Protein AF-A0ABC8RER1-F1 (afdb_monomer)

Foldseek 3Di:
DPDDDDDDDDDDDDDDPDPPPPPPPVVLVDPLVVLLVVLLVDALVVLCVVLVVDVSSVLSSLARQHHHLDPVVVVVCVVVVVDDQVVVQVVSLVVVVVSLVSRDHQAHQEDEDAGQDAPVCLVSVVVVLVSCLVRLHQEYYYHNDDPPPDDDRHHHDDDPVSVVSCVVRYPYPDPPPPPDDD

Organism: NCBI:txid185542

Secondary structure (DSSP, 8-state):
-------------------------SSTTS-HHHHHHHHTTS-HHHHHHHTTT-HHHHHHGGG-SEEEEE-HHHHHHHHTT-S-HHHHHHHHHHHHHHHHHH---S--SEEEEES---GGGHHHHHHHHHHHHHTT-SEEEEE------SS--PPP---HHHHHHHHHHSEE----------

pLDDT: mean 75.58, std 21.14, range [30.08, 97.56]

Radius of gyration: 20.78 Å; Cα contacts (8 Å, |Δi|>4): 201; chains: 1; bounding box: 32×55×67 Å

Nearest PDB structures (foldseek):
  3f7j-assembly2_B  TM=4.652E-01  e=5.006E+00  Bacillus subtilis
  2w58-assembly1_A  TM=3.064E-01  e=1.435E+00  Geobacillus kaustophilus HTA426
  1vbj-assembly2_B  TM=4.155E-01  e=5.006E+00  Trypanosoma brucei

InterPro domains:
  IPR001810 F-box domain [PF00646] (27-63)
  IPR001810 F-box domain [PS50181] (24-60)
  IPR001810 F-box domain [SM00256] (30-70)
  IPR036047 F-box-like domain superfamily [SSF81383] (25-78)
  IPR055294 F-box/LRR-repeat protein At3g58940-like [PTHR31293] (19-168)

Structure (mmCIF, N/CA/C/O backbone):
data_AF-A0ABC8RER1-F1
#
_entry.id   AF-A0ABC8RER1-F1
#
loop_
_atom_site.group_PDB
_atom_site.id
_atom_site.type_symbol
_atom_site.label_atom_id
_atom_site.label_alt_id
_atom_site.label_comp_id
_atom_site.label_asym_id
_atom_site.label_entity_id
_atom_site.label_seq_id
_atom_site.pdbx_PDB_ins_code
_atom_site.Cartn_x
_atom_site.Cartn_y
_atom_site.Cartn_z
_atom_site.occupancy
_atom_site.B_iso_or_equiv
_atom_site.auth_seq_id
_atom_site.auth_comp_id
_atom_site.auth_asym_id
_atom_site.auth_atom_id
_atom_site.pdbx_PDB_model_num
ATOM 1 N N . MET A 1 1 ? 13.691 7.943 11.266 1.00 38.03 1 MET A N 1
ATOM 2 C CA . MET A 1 1 ? 13.370 9.275 11.821 1.00 38.03 1 MET A CA 1
ATOM 3 C C . MET A 1 1 ? 11.865 9.482 11.747 1.00 38.03 1 MET A C 1
ATOM 5 O O . MET A 1 1 ? 11.371 9.994 10.755 1.00 38.03 1 MET A O 1
ATOM 9 N N . ILE A 1 2 ? 11.141 9.031 12.768 1.00 38.41 2 ILE A N 1
ATOM 10 C CA . ILE A 1 2 ? 9.797 9.528 13.076 1.00 38.41 2 ILE A CA 1
ATOM 11 C C . ILE A 1 2 ? 10.015 10.308 14.367 1.00 38.41 2 ILE A C 1
ATOM 13 O O . ILE A 1 2 ? 10.581 9.770 15.317 1.00 38.41 2 ILE A O 1
ATOM 17 N N . CYS A 1 3 ? 9.766 11.613 14.312 1.00 34.09 3 CYS A N 1
ATOM 18 C CA . CYS A 1 3 ? 10.220 12.552 15.325 1.00 34.09 3 CYS A CA 1
ATOM 19 C C . CYS A 1 3 ? 9.488 12.289 16.645 1.00 34.09 3 CYS A C 1
ATOM 21 O O . CYS A 1 3 ? 8.293 12.546 16.766 1.00 34.09 3 CYS A O 1
ATOM 23 N N . ALA A 1 4 ? 10.228 11.771 17.621 1.00 44.03 4 ALA A N 1
ATOM 24 C CA . ALA A 1 4 ? 9.894 11.889 19.022 1.00 44.03 4 ALA A CA 1
ATOM 25 C C . ALA A 1 4 ? 10.291 13.296 19.475 1.00 44.03 4 ALA A C 1
ATOM 27 O O . ALA A 1 4 ? 11.479 13.582 19.577 1.00 44.03 4 ALA A O 1
ATOM 28 N N . THR A 1 5 ? 9.319 14.144 19.789 1.00 43.03 5 THR A N 1
ATOM 29 C CA . THR A 1 5 ? 9.511 15.227 20.757 1.00 43.03 5 THR A CA 1
ATOM 30 C C . THR A 1 5 ? 8.218 15.453 21.525 1.00 43.03 5 THR A C 1
ATOM 32 O O . THR A 1 5 ? 7.250 16.046 21.055 1.00 43.03 5 THR A O 1
ATOM 35 N N . MET A 1 6 ? 8.233 14.944 22.754 1.00 39.19 6 MET A N 1
ATOM 36 C CA . MET A 1 6 ? 7.448 15.467 23.860 1.00 39.19 6 MET A CA 1
ATOM 37 C C . MET A 1 6 ? 7.793 16.948 24.057 1.00 39.19 6 MET A C 1
ATOM 39 O O . MET A 1 6 ? 8.971 17.295 24.122 1.00 39.19 6 MET A O 1
ATOM 43 N N . PHE A 1 7 ? 6.785 17.797 24.234 1.00 38.78 7 PHE A N 1
ATOM 44 C CA . PHE A 1 7 ? 6.944 19.030 24.998 1.00 38.78 7 PHE A CA 1
ATOM 45 C C . PHE A 1 7 ? 6.214 18.850 26.324 1.00 38.78 7 PHE A C 1
ATOM 47 O O . PHE A 1 7 ? 4.985 18.819 26.381 1.00 38.78 7 PHE A O 1
ATOM 54 N N . ALA A 1 8 ? 7.002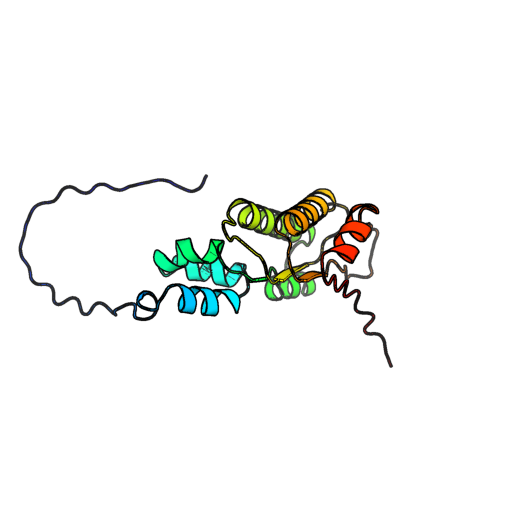 18.696 27.386 1.00 40.53 8 ALA A N 1
ATOM 55 C CA . ALA A 1 8 ? 6.564 18.988 28.736 1.00 40.53 8 ALA A CA 1
ATOM 56 C C . ALA A 1 8 ? 6.327 20.502 28.837 1.00 40.53 8 ALA A C 1
ATOM 58 O O . ALA A 1 8 ? 7.177 21.292 28.426 1.00 40.53 8 ALA A O 1
ATOM 59 N N . SER A 1 9 ? 5.184 20.909 29.381 1.00 33.56 9 SER A N 1
ATOM 60 C CA . SER A 1 9 ? 4.933 22.292 29.778 1.00 33.56 9 SER A CA 1
ATOM 61 C C . SER A 1 9 ? 4.470 22.295 31.228 1.00 33.56 9 SER A C 1
ATOM 63 O O . SER A 1 9 ? 3.484 21.649 31.583 1.00 33.56 9 SER A O 1
ATOM 65 N N . SER A 1 10 ? 5.247 22.971 32.071 1.00 36.94 10 SER A N 1
ATOM 66 C CA . SER A 1 10 ? 4.932 23.282 33.457 1.00 36.94 10 SER A CA 1
ATOM 67 C C . SER A 1 10 ? 3.862 24.377 33.522 1.00 36.94 10 SER A C 1
ATOM 69 O O . SER A 1 10 ? 3.939 25.393 32.833 1.00 36.94 10 SER A O 1
ATOM 71 N N . HIS A 1 11 ? 2.854 24.170 34.369 1.00 34.91 11 HIS A N 1
ATOM 72 C CA . HIS A 1 11 ? 1.792 25.143 34.634 1.00 34.91 11 HIS A CA 1
ATOM 73 C C . HIS A 1 11 ? 2.302 26.392 35.372 1.00 34.91 11 HIS A C 1
ATOM 75 O O . HIS A 1 11 ? 3.166 26.289 36.245 1.00 34.91 11 HIS A O 1
ATOM 81 N N . PRO A 1 12 ? 1.605 27.525 35.188 1.00 36.16 12 PRO A N 1
ATOM 82 C CA . PRO A 1 12 ? 0.987 28.175 36.338 1.00 36.16 12 PRO A CA 1
ATOM 83 C C . PRO A 1 12 ? -0.538 28.281 36.175 1.00 36.16 12 PRO A C 1
ATOM 85 O O . PRO A 1 12 ? -1.069 28.433 35.077 1.00 36.16 12 PRO A O 1
ATOM 88 N N . LYS A 1 13 ? -1.246 28.152 37.303 1.00 47.69 13 LYS A N 1
ATOM 89 C CA . LYS A 1 13 ? -2.707 28.237 37.416 1.00 47.69 13 LYS A CA 1
ATOM 90 C C . LYS A 1 13 ? -3.173 29.683 37.231 1.00 47.69 13 LYS A C 1
ATOM 92 O O . LYS A 1 13 ? -2.844 30.526 38.059 1.00 47.69 13 LYS A O 1
ATOM 97 N N . THR A 1 14 ? -4.042 29.928 36.258 1.00 35.97 14 THR A N 1
ATOM 98 C CA . THR A 1 14 ? -4.966 31.071 36.269 1.00 35.97 14 THR A CA 1
ATOM 99 C C . THR A 1 14 ? -6.300 30.647 35.664 1.00 35.97 14 THR A C 1
ATOM 101 O O . THR A 1 14 ? -6.384 30.195 34.525 1.00 35.97 14 THR A O 1
ATOM 104 N N . SER A 1 15 ? -7.345 30.745 36.487 1.00 51.66 15 SER A N 1
ATOM 105 C CA . SER A 1 15 ? -8.731 30.443 36.145 1.00 51.66 15 SER A CA 1
ATOM 106 C C . SER A 1 15 ? -9.260 31.539 35.222 1.00 51.66 15 SER A C 1
ATOM 108 O O . SER A 1 15 ? -9.481 32.667 35.660 1.00 51.66 15 SER A O 1
ATOM 110 N N . VAL A 1 16 ? -9.477 31.199 33.956 1.00 44.34 16 VAL A N 1
ATOM 111 C CA . VAL A 1 16 ? -10.379 31.934 33.072 1.00 44.34 16 VAL A CA 1
ATOM 112 C C . VAL A 1 16 ? -11.199 30.877 32.353 1.00 44.34 16 VAL A C 1
ATOM 114 O O . VAL A 1 16 ? -10.656 30.109 31.557 1.00 44.34 16 VAL A O 1
ATOM 117 N N . ALA A 1 17 ? -12.489 30.805 32.680 1.00 50.78 17 ALA A N 1
ATOM 118 C CA . ALA A 1 17 ? -13.462 30.009 31.950 1.00 50.78 17 ALA A CA 1
ATOM 119 C C . ALA A 1 17 ? -13.545 30.565 30.525 1.00 50.78 17 ALA A C 1
ATOM 121 O O . ALA A 1 17 ? -14.246 31.532 30.244 1.00 50.78 17 ALA A O 1
ATOM 122 N N . ARG A 1 18 ? -12.735 29.996 29.636 1.00 45.22 18 ARG A N 1
ATOM 123 C CA . ARG A 1 18 ? -12.900 30.158 28.202 1.00 45.22 18 ARG A CA 1
ATOM 124 C C . ARG A 1 18 ? -14.018 29.208 27.818 1.00 45.22 18 ARG A C 1
ATOM 126 O O . ARG A 1 18 ? -13.812 27.998 27.845 1.00 45.22 18 ARG A O 1
ATOM 133 N N . GLU A 1 19 ? -15.182 29.751 27.481 1.00 51.16 19 GLU A N 1
ATOM 134 C CA . GLU A 1 19 ? -16.151 29.056 26.636 1.00 51.16 19 GLU A CA 1
ATOM 135 C C . GLU A 1 19 ? -15.452 28.754 25.309 1.00 51.16 19 GLU A C 1
ATOM 137 O O . GLU A 1 19 ? -15.444 29.537 24.361 1.00 51.16 19 GLU A O 1
ATOM 142 N N . ALA A 1 20 ? -14.752 27.627 25.283 1.00 52.25 20 ALA A N 1
ATOM 143 C CA . ALA A 1 20 ? -14.254 27.055 24.064 1.00 52.25 20 ALA A CA 1
ATOM 144 C C . ALA A 1 20 ? -15.470 26.409 23.413 1.00 52.25 20 ALA A C 1
ATOM 146 O O . ALA A 1 20 ? -15.908 25.335 23.815 1.00 52.25 20 ALA A O 1
ATOM 147 N N . ASN A 1 21 ? -16.016 27.074 22.399 1.00 51.56 21 ASN A N 1
ATOM 148 C CA . ASN A 1 21 ? -16.803 26.400 21.381 1.00 51.56 21 ASN A CA 1
ATOM 149 C C . ASN A 1 21 ? -15.829 25.498 20.603 1.00 51.56 21 ASN A C 1
ATOM 151 O O . ASN A 1 21 ? -15.394 25.810 19.495 1.00 51.56 21 ASN A O 1
ATOM 155 N N . THR A 1 22 ? -15.342 24.447 21.269 1.00 60.06 22 THR A N 1
ATOM 156 C CA . THR A 1 22 ? -14.575 23.385 20.644 1.00 60.06 22 THR A CA 1
ATOM 157 C C . THR A 1 22 ? -15.533 22.756 19.663 1.00 60.06 22 THR A C 1
ATOM 159 O O . THR A 1 22 ? -16.519 22.155 20.084 1.00 60.06 22 THR A O 1
ATOM 162 N N . LEU A 1 23 ? -15.265 22.928 18.370 1.00 65.06 23 LEU A N 1
ATOM 163 C CA . LEU A 1 23 ? -15.829 22.069 17.342 1.00 65.06 23 LEU A CA 1
ATOM 164 C C . LEU A 1 23 ? -15.461 20.647 17.749 1.00 65.06 23 LEU A C 1
ATOM 166 O O . LEU A 1 23 ? -14.324 20.212 17.578 1.00 65.06 23 LEU A O 1
ATOM 170 N N . GLU A 1 24 ? -16.389 19.999 18.439 1.00 70.12 24 GLU A N 1
ATOM 171 C CA . GLU A 1 24 ? -16.192 18.682 18.996 1.00 70.12 24 GLU A CA 1
ATOM 172 C C . GLU A 1 24 ? -15.918 17.753 17.817 1.00 70.12 24 GLU A C 1
ATOM 174 O O . GLU A 1 24 ? -16.689 17.717 16.853 1.00 70.12 24 GLU A O 1
ATOM 179 N N . ASP A 1 25 ? -14.779 17.062 17.836 1.00 75.81 25 ASP A N 1
ATOM 180 C CA . ASP A 1 25 ? -14.430 16.116 16.782 1.00 75.81 25 ASP A CA 1
ATOM 181 C C . ASP A 1 25 ? -15.293 14.861 16.945 1.00 75.81 25 ASP A C 1
ATOM 183 O O . ASP A 1 25 ? -14.884 13.843 17.504 1.00 75.81 25 ASP A O 1
ATOM 187 N N . ARG A 1 26 ? -16.538 14.971 16.474 1.00 83.62 26 ARG A N 1
ATOM 188 C CA . ARG A 1 26 ? -17.565 13.926 16.549 1.00 83.62 26 ARG A CA 1
ATOM 189 C C . ARG A 1 26 ? -17.169 12.670 15.784 1.00 83.62 26 ARG A C 1
ATOM 191 O O . ARG A 1 26 ? -17.688 11.599 16.073 1.00 83.62 26 ARG A O 1
ATOM 198 N N . ILE A 1 27 ? -16.272 12.799 14.806 1.00 83.69 27 ILE A N 1
ATOM 199 C CA . ILE A 1 27 ? -15.757 11.664 14.051 1.00 83.69 27 ILE A CA 1
ATOM 200 C C . ILE A 1 27 ? -14.838 10.846 14.959 1.00 83.69 27 ILE A C 1
ATOM 202 O O . ILE A 1 27 ? -15.021 9.640 15.068 1.00 83.69 27 ILE A O 1
ATOM 206 N N . SER A 1 28 ? -13.923 11.491 15.683 1.00 81.62 28 SER A N 1
ATOM 207 C CA . SER A 1 28 ? -13.056 10.823 16.665 1.00 81.62 28 SER A CA 1
ATOM 208 C C . SER A 1 28 ? -13.794 10.202 17.860 1.00 81.62 28 SER A C 1
ATOM 210 O O . SER A 1 28 ? -13.183 9.454 18.611 1.00 81.62 28 SER A O 1
ATOM 212 N N . GLN A 1 29 ? -15.086 10.482 18.052 1.00 86.69 29 GLN A N 1
ATOM 213 C CA . GLN A 1 29 ? -15.908 9.860 19.101 1.00 86.69 29 GLN A CA 1
ATOM 214 C C . GLN A 1 29 ? -16.588 8.555 18.667 1.00 86.69 29 GLN A C 1
ATOM 216 O O . GLN A 1 29 ? -17.225 7.893 19.487 1.00 86.69 29 GLN A O 1
ATOM 221 N N . LEU A 1 30 ? -16.504 8.193 17.385 1.00 90.12 30 LEU A N 1
ATOM 222 C CA . LEU A 1 30 ? -17.046 6.928 16.901 1.00 90.12 30 LEU A CA 1
ATOM 223 C C . LEU A 1 30 ? -16.230 5.746 17.454 1.00 90.12 30 LEU A C 1
ATOM 225 O O . LEU A 1 30 ? -15.024 5.890 17.647 1.00 90.12 30 LEU A O 1
ATOM 229 N N . PRO A 1 31 ? -16.855 4.571 17.657 1.00 91.00 31 PRO A N 1
ATOM 230 C CA . PRO A 1 31 ? -16.127 3.356 18.009 1.00 91.00 31 PRO A CA 1
ATOM 231 C C . PRO A 1 31 ? -15.039 3.023 16.984 1.00 91.00 31 PRO A C 1
ATOM 233 O O . PRO A 1 31 ? -15.223 3.236 15.778 1.00 91.00 31 PRO A O 1
ATOM 236 N N . ASP A 1 32 ? -13.937 2.449 17.460 1.00 90.50 32 ASP A N 1
ATOM 237 C CA . ASP A 1 32 ? -12.769 2.097 16.650 1.00 90.50 32 ASP A CA 1
ATOM 238 C C . ASP A 1 32 ? -13.142 1.243 15.432 1.00 90.50 32 ASP A C 1
ATOM 240 O O . ASP A 1 32 ? -12.606 1.450 14.344 1.00 90.50 32 ASP A O 1
ATOM 244 N N . GLU A 1 33 ? -14.114 0.337 15.557 1.00 90.25 33 GLU A N 1
ATOM 245 C CA . GLU A 1 33 ? -14.570 -0.515 14.457 1.00 90.25 33 GLU A CA 1
ATOM 246 C C . GLU A 1 33 ? -15.181 0.298 13.309 1.00 90.25 33 GLU A C 1
ATOM 248 O O . GLU A 1 33 ? -14.956 0.002 12.131 1.00 90.25 33 GLU A O 1
ATOM 253 N N . ILE A 1 34 ? -15.930 1.354 13.636 1.00 92.38 34 ILE A N 1
ATOM 254 C CA . ILE A 1 34 ? -16.531 2.249 12.644 1.00 92.38 34 ILE A CA 1
ATOM 255 C C . ILE A 1 34 ? -15.442 3.078 11.969 1.00 92.38 34 ILE A C 1
ATOM 257 O O . ILE A 1 34 ? -15.449 3.227 10.747 1.00 92.38 34 ILE A O 1
ATOM 261 N N . LEU A 1 35 ? -14.475 3.570 12.742 1.00 91.56 35 LEU A N 1
ATOM 262 C CA . LEU A 1 35 ? -13.336 4.319 12.220 1.00 91.56 35 LEU A CA 1
ATOM 263 C C . LEU A 1 35 ? -12.476 3.471 11.278 1.00 91.56 35 LEU A C 1
ATOM 265 O O . LEU A 1 35 ? -12.159 3.912 10.173 1.00 91.56 35 LEU A O 1
ATOM 269 N N . VAL A 1 36 ? -12.174 2.227 11.656 1.00 91.38 36 VAL A N 1
ATOM 270 C CA . VAL A 1 36 ? -11.482 1.257 10.795 1.00 91.38 36 VAL A CA 1
ATOM 271 C C . VAL A 1 36 ? -12.289 0.981 9.528 1.00 91.38 36 VAL A C 1
ATOM 273 O O . VAL A 1 36 ? -11.711 0.947 8.444 1.00 91.38 36 VAL A O 1
ATOM 276 N N . SER A 1 37 ? -13.614 0.844 9.632 1.00 91.25 37 SER A N 1
ATOM 277 C CA . SER A 1 37 ? -14.504 0.661 8.477 1.00 91.25 37 SER A CA 1
ATOM 278 C C . SER A 1 37 ? -14.556 1.882 7.546 1.00 91.25 37 SER A C 1
ATOM 280 O O . SER A 1 37 ? -14.826 1.737 6.354 1.00 91.25 37 SER A O 1
ATOM 282 N N . ILE A 1 38 ? -14.353 3.097 8.056 1.00 92.94 38 ILE A N 1
ATOM 283 C CA . ILE A 1 38 ? -14.238 4.297 7.217 1.00 92.94 38 ILE A CA 1
ATOM 284 C C . ILE A 1 38 ? -12.875 4.300 6.524 1.00 92.94 38 ILE A C 1
ATOM 286 O O . ILE A 1 38 ? -12.810 4.434 5.303 1.00 92.94 38 ILE A O 1
ATOM 290 N N . LEU A 1 39 ? -11.796 4.099 7.285 1.00 92.62 39 LEU A N 1
ATOM 291 C CA . LEU A 1 39 ? -10.428 4.085 6.765 1.00 92.62 39 LEU A CA 1
ATOM 292 C C . LEU A 1 39 ? -10.197 2.967 5.737 1.00 92.62 39 LEU A C 1
ATOM 294 O O . LEU A 1 39 ? -9.466 3.179 4.776 1.00 92.62 39 LEU A O 1
ATOM 298 N N . SER A 1 40 ? -10.840 1.805 5.883 1.00 92.69 40 SER A N 1
ATOM 299 C CA . SER A 1 40 ? -10.718 0.681 4.941 1.00 92.69 40 SER A CA 1
ATOM 300 C C . SER A 1 40 ? -11.334 0.950 3.564 1.00 92.69 40 SER A C 1
ATOM 302 O O . SER A 1 40 ? -11.051 0.223 2.613 1.00 92.69 40 SER A O 1
ATOM 304 N N . ARG A 1 41 ? -12.164 1.993 3.438 1.00 93.06 41 ARG A N 1
ATOM 305 C CA . ARG A 1 41 ? -12.733 2.450 2.159 1.00 93.06 41 ARG A CA 1
ATOM 306 C C . ARG A 1 41 ? -11.814 3.417 1.418 1.00 93.06 41 ARG A C 1
ATOM 308 O O . ARG A 1 41 ? -12.089 3.739 0.265 1.00 93.06 41 ARG A O 1
ATOM 315 N N . LEU A 1 42 ? -10.765 3.893 2.081 1.00 93.31 42 LEU A N 1
ATOM 316 C CA . LEU A 1 42 ? -9.797 4.829 1.532 1.00 93.31 42 LEU A CA 1
ATOM 317 C C . LEU A 1 42 ? -8.615 4.084 0.906 1.00 93.31 42 LEU A C 1
ATOM 319 O O . LEU A 1 42 ? -8.308 2.938 1.243 1.00 93.31 42 LEU A O 1
ATOM 323 N N . THR A 1 43 ? -7.898 4.762 0.016 1.00 94.06 43 THR A N 1
ATOM 324 C CA . THR A 1 43 ? -6.524 4.365 -0.303 1.00 94.06 43 THR A CA 1
ATOM 325 C C . THR A 1 43 ? -5.642 4.530 0.934 1.00 94.06 43 THR A C 1
ATOM 327 O O . THR A 1 43 ? -5.921 5.337 1.822 1.00 94.06 43 THR A O 1
ATOM 330 N N . VAL A 1 44 ? -4.518 3.818 0.994 1.00 94.25 44 VAL A N 1
ATOM 331 C CA . VAL A 1 44 ? -3.559 3.977 2.099 1.00 94.25 44 VAL A CA 1
ATOM 332 C C . VAL A 1 44 ? -3.033 5.415 2.166 1.00 94.25 44 VAL A C 1
ATOM 334 O O . VAL A 1 44 ? -2.798 5.935 3.251 1.00 94.25 44 VAL A O 1
ATOM 337 N N . ILE A 1 45 ? -2.880 6.086 1.022 1.00 91.38 45 ILE A N 1
ATOM 338 C CA . ILE A 1 45 ? -2.435 7.486 0.959 1.00 91.38 45 ILE A CA 1
ATOM 339 C C . ILE A 1 45 ? -3.441 8.397 1.666 1.00 91.38 45 ILE A C 1
ATOM 341 O O . ILE A 1 45 ? -3.056 9.250 2.468 1.00 91.38 45 ILE A O 1
ATOM 345 N N . GLU A 1 46 ? -4.728 8.204 1.395 1.00 92.75 46 GLU A N 1
ATOM 346 C CA . GLU A 1 46 ? -5.812 8.947 2.034 1.00 92.75 46 GLU A CA 1
ATOM 347 C C . GLU A 1 46 ? -5.946 8.584 3.514 1.00 92.75 46 GLU A C 1
ATOM 349 O O . GLU A 1 46 ? -6.065 9.486 4.335 1.00 92.75 46 GLU A O 1
ATOM 354 N N . ALA A 1 47 ? -5.848 7.302 3.875 1.00 92.56 47 ALA A N 1
ATOM 355 C CA . ALA A 1 47 ? -5.910 6.848 5.262 1.00 92.56 47 ALA A CA 1
ATOM 356 C C . ALA A 1 47 ? -4.772 7.436 6.114 1.00 92.56 47 ALA A C 1
ATOM 358 O O . ALA A 1 47 ? -5.024 7.965 7.195 1.00 92.56 47 ALA A O 1
ATOM 359 N N . VAL A 1 48 ? -3.534 7.421 5.605 1.00 91.12 48 VAL A N 1
ATOM 360 C CA . VAL A 1 48 ? -2.372 8.054 6.255 1.00 91.12 48 VAL A CA 1
ATOM 361 C C . VAL A 1 48 ? -2.551 9.571 6.333 1.00 91.12 48 VAL A C 1
ATOM 363 O O . VAL A 1 48 ? -2.212 10.183 7.340 1.00 91.12 48 VAL A O 1
ATOM 366 N N . SER A 1 49 ? -3.118 10.201 5.303 1.00 90.88 49 SER A N 1
ATOM 367 C CA . SER A 1 49 ? -3.395 11.644 5.332 1.00 90.88 49 SER A CA 1
ATOM 368 C C . SER A 1 49 ? -4.462 11.995 6.374 1.00 90.88 49 SER A C 1
ATOM 370 O O . SER A 1 49 ? -4.293 12.941 7.140 1.00 90.88 49 SER A O 1
ATOM 372 N N . ALA A 1 50 ? -5.535 11.207 6.453 1.00 88.38 50 ALA A N 1
ATOM 373 C CA . ALA A 1 50 ? -6.593 11.361 7.445 1.00 88.38 50 ALA A CA 1
ATOM 374 C C . ALA A 1 50 ? -6.088 11.075 8.869 1.00 88.38 50 ALA A C 1
ATOM 376 O O . ALA A 1 50 ? -6.559 11.677 9.831 1.00 88.38 50 ALA A O 1
ATOM 377 N N . SER A 1 51 ? -5.057 10.238 9.006 1.00 87.94 51 SER A N 1
ATOM 378 C CA . SER A 1 51 ? -4.357 9.978 10.266 1.00 87.94 51 SER A CA 1
ATOM 379 C C . SER A 1 51 ? -3.719 11.228 10.884 1.00 87.94 51 SER A C 1
ATOM 381 O O . SER A 1 51 ? -3.368 11.208 12.062 1.00 87.94 51 SER A O 1
ATOM 383 N N . LEU A 1 52 ? -3.545 12.307 10.115 1.00 87.12 52 LEU A N 1
ATOM 384 C CA . LEU A 1 52 ? -3.033 13.588 10.607 1.00 87.12 52 LEU A CA 1
ATOM 385 C C . LEU A 1 52 ? -4.118 14.445 11.273 1.00 87.12 52 LEU A C 1
ATOM 387 O O . LEU A 1 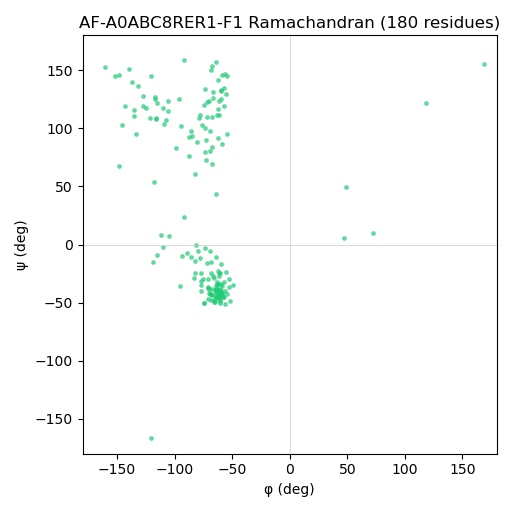52 ? -3.788 15.413 11.955 1.00 87.12 52 LEU A O 1
ATOM 391 N N . LEU A 1 53 ? -5.396 14.108 11.078 1.00 84.00 53 LEU A N 1
ATOM 392 C CA . LEU A 1 53 ? -6.530 14.887 11.582 1.00 84.00 53 LEU A CA 1
ATOM 393 C C . LEU A 1 53 ? -6.856 14.573 13.044 1.00 84.00 53 LEU A C 1
ATOM 395 O O . LEU A 1 53 ? -7.410 15.413 13.744 1.00 84.00 53 LEU A O 1
ATOM 399 N N . SER A 1 54 ? -6.490 13.382 13.520 1.00 83.75 54 SER A N 1
ATOM 400 C CA . SER A 1 54 ? -6.772 12.941 14.882 1.00 83.75 54 SER A CA 1
ATOM 401 C C . SER A 1 54 ? -5.735 11.940 15.369 1.00 83.75 54 SER A C 1
ATOM 403 O O . SER A 1 54 ? -5.270 11.075 14.624 1.00 83.75 54 SER A O 1
ATOM 405 N N . ARG A 1 55 ? -5.418 12.006 16.668 1.00 83.25 55 ARG A N 1
ATOM 406 C CA . ARG A 1 55 ? -4.584 10.996 17.335 1.00 83.25 55 ARG A CA 1
ATOM 407 C C . ARG A 1 55 ? -5.180 9.600 17.205 1.00 83.25 55 ARG A C 1
ATOM 409 O O . ARG A 1 55 ? -4.418 8.644 17.103 1.00 83.25 55 ARG A O 1
ATOM 416 N N . ILE A 1 56 ? -6.507 9.490 17.172 1.00 84.88 56 ILE A N 1
ATOM 417 C CA . ILE A 1 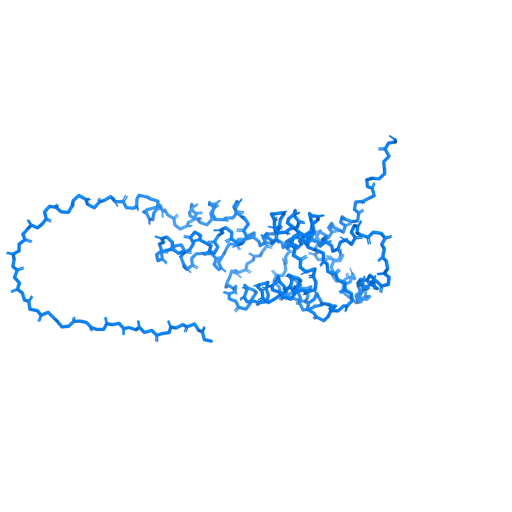56 ? -7.178 8.197 17.073 1.00 84.88 56 ILE A CA 1
ATOM 418 C C . ILE A 1 56 ? -6.928 7.567 15.702 1.00 84.88 56 ILE A C 1
ATOM 420 O O . ILE A 1 56 ? -6.444 6.446 15.561 1.00 84.88 56 ILE A O 1
ATOM 424 N N . TRP A 1 57 ? -7.119 8.370 14.665 1.00 88.75 57 TRP A N 1
ATOM 425 C CA . TRP A 1 57 ? -6.885 7.967 13.287 1.00 88.75 57 TRP A CA 1
ATOM 426 C C . TRP A 1 57 ? -5.409 7.630 13.044 1.00 88.75 57 TRP A C 1
ATOM 428 O O . TRP A 1 57 ? -5.104 6.702 12.296 1.00 88.75 57 TRP A O 1
ATOM 438 N N . SER A 1 58 ? -4.495 8.331 13.730 1.00 86.38 58 SER A N 1
ATOM 439 C CA . SER A 1 58 ? -3.048 8.089 13.676 1.00 86.38 58 SER A CA 1
ATOM 440 C C . SER A 1 58 ? -2.615 6.699 14.147 1.00 86.38 58 SER A C 1
ATOM 442 O O . SER A 1 58 ? -1.588 6.214 13.671 1.00 86.38 58 SER A O 1
ATOM 444 N N . TYR A 1 59 ? -3.379 6.045 15.031 1.00 88.25 59 TYR A N 1
ATOM 445 C CA . TYR A 1 59 ? -3.096 4.665 15.429 1.00 88.25 59 TYR A CA 1
ATOM 446 C C . TYR A 1 59 ? -3.897 3.649 14.613 1.00 88.25 59 TYR A C 1
ATOM 448 O O . TYR A 1 59 ? -3.357 2.601 14.280 1.00 88.25 59 TYR A O 1
ATOM 456 N N . LEU A 1 60 ? -5.146 3.948 14.242 1.00 91.56 60 LEU A N 1
ATOM 457 C CA . LEU A 1 60 ? -6.023 2.975 13.578 1.00 91.56 60 LEU A CA 1
ATOM 458 C C . LEU A 1 60 ? -5.622 2.644 12.140 1.00 91.56 60 LEU A C 1
ATOM 460 O O . LEU A 1 60 ? -5.857 1.523 11.687 1.00 91.56 60 LEU A O 1
ATOM 464 N N . TRP A 1 61 ? -4.998 3.575 11.412 1.00 93.25 61 TRP A N 1
ATOM 465 C CA . TRP A 1 61 ? -4.648 3.334 10.007 1.00 93.25 61 TRP A CA 1
ATOM 466 C C . TRP A 1 61 ? -3.683 2.147 9.821 1.00 93.25 61 TRP A C 1
ATOM 468 O O . TRP A 1 61 ? -3.692 1.524 8.762 1.00 93.25 61 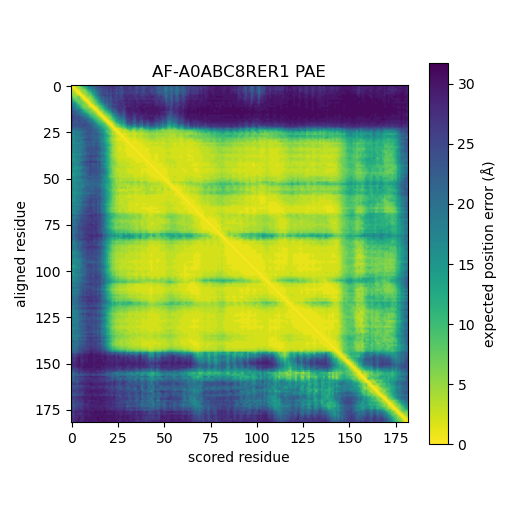TRP A O 1
ATOM 478 N N . THR A 1 62 ? -2.886 1.780 10.835 1.00 93.25 62 THR A N 1
ATOM 479 C CA . THR A 1 62 ? -1.967 0.625 10.771 1.00 93.25 62 THR A CA 1
ATOM 480 C C . THR A 1 62 ? -2.658 -0.726 10.987 1.00 93.25 62 THR A C 1
ATOM 482 O O . THR A 1 62 ? -2.012 -1.767 10.833 1.00 93.25 62 THR A O 1
ATOM 485 N N . TYR A 1 63 ? -3.953 -0.725 11.318 1.00 93.88 63 TYR A N 1
ATOM 486 C CA . TYR A 1 63 ? -4.767 -1.914 11.593 1.00 93.88 63 TYR A CA 1
ATOM 487 C C . TYR A 1 63 ? -5.821 -2.196 10.520 1.00 93.88 63 TYR A C 1
ATOM 489 O O . TYR A 1 63 ? -6.533 -3.195 10.615 1.00 93.88 63 TYR A O 1
ATOM 497 N N . ILE A 1 64 ? -5.934 -1.349 9.495 1.00 94.62 64 ILE A N 1
ATOM 498 C CA . ILE A 1 64 ? -6.971 -1.513 8.474 1.00 94.62 64 ILE A CA 1
ATOM 499 C C . ILE A 1 64 ? -6.806 -2.845 7.717 1.00 94.62 64 ILE A C 1
ATOM 501 O O . ILE A 1 64 ? -5.681 -3.251 7.406 1.00 94.62 64 ILE A O 1
ATOM 505 N N . PRO A 1 65 ? -7.906 -3.537 7.380 1.00 94.69 65 PRO A N 1
ATOM 506 C CA . PRO A 1 65 ? -7.841 -4.805 6.652 1.00 94.69 65 PRO A CA 1
ATOM 507 C C . PRO A 1 65 ? -7.574 -4.617 5.151 1.00 94.69 65 PRO A C 1
ATOM 509 O O . PRO A 1 65 ? -7.275 -5.582 4.453 1.00 94.69 65 PRO A O 1
ATOM 512 N N . VAL A 1 66 ? -7.676 -3.388 4.639 1.00 95.44 66 VAL A N 1
ATOM 513 C CA . VAL A 1 66 ? -7.538 -3.070 3.215 1.00 95.44 66 VAL A CA 1
ATOM 514 C C . VAL A 1 66 ? -6.316 -2.181 3.006 1.00 95.44 66 VAL A C 1
ATOM 516 O O . VAL A 1 66 ? -6.321 -1.003 3.348 1.00 95.44 66 VAL A O 1
ATOM 519 N N . LEU A 1 67 ? -5.268 -2.742 2.407 1.00 96.69 67 LEU A N 1
ATOM 520 C CA . LEU A 1 67 ? -4.088 -2.016 1.950 1.00 96.69 67 LEU A CA 1
ATOM 521 C C . LEU A 1 67 ? -4.211 -1.741 0.450 1.00 96.69 67 LEU A C 1
ATOM 523 O O . LEU A 1 67 ? -3.695 -2.483 -0.386 1.00 96.69 67 LEU A O 1
ATOM 527 N N . ASN A 1 68 ? -4.934 -0.674 0.113 1.00 95.62 68 ASN A N 1
ATOM 528 C CA . ASN A 1 68 ? -5.087 -0.203 -1.258 1.00 95.62 68 ASN A CA 1
ATOM 529 C C . ASN A 1 68 ? -4.059 0.893 -1.590 1.00 95.62 68 ASN A C 1
ATOM 531 O O . ASN A 1 68 ? -4.234 2.052 -1.210 1.00 95.62 68 ASN A O 1
ATOM 535 N N . PHE A 1 69 ? -2.997 0.534 -2.312 1.00 95.62 69 PHE A N 1
ATOM 536 C CA . PHE A 1 69 ? -1.947 1.454 -2.760 1.00 95.62 69 PHE A CA 1
ATOM 537 C C . PHE A 1 69 ? -2.209 2.054 -4.152 1.00 95.62 69 PHE A C 1
ATOM 539 O O . PHE A 1 69 ? -1.273 2.451 -4.838 1.00 95.62 69 PHE A O 1
ATOM 546 N N . ASP A 1 70 ? -3.462 2.121 -4.600 1.00 90.25 70 ASP A N 1
ATOM 547 C CA . ASP A 1 70 ? -3.808 2.826 -5.834 1.00 90.25 70 ASP A CA 1
ATOM 548 C C . ASP A 1 70 ? -3.470 4.325 -5.725 1.00 90.25 70 ASP A C 1
ATOM 550 O O . ASP A 1 70 ? -4.015 5.045 -4.888 1.00 90.25 70 ASP A O 1
ATOM 554 N N . ASP A 1 71 ? -2.547 4.789 -6.573 1.00 88.31 71 ASP A N 1
ATOM 555 C CA . ASP A 1 71 ? -2.184 6.203 -6.713 1.00 88.31 71 ASP A CA 1
ATOM 556 C C . ASP A 1 71 ? -2.486 6.697 -8.137 1.00 88.31 71 ASP A C 1
ATOM 558 O O . ASP A 1 71 ? -1.635 7.245 -8.850 1.00 88.31 71 ASP A O 1
ATOM 562 N N . SER A 1 72 ? -3.733 6.485 -8.567 1.00 87.12 72 SER A N 1
ATOM 563 C CA . SER A 1 72 ? -4.273 6.921 -9.860 1.00 87.12 72 SER A CA 1
ATOM 564 C C . SER A 1 72 ? -3.995 8.395 -10.169 1.00 87.12 72 SER A C 1
ATOM 566 O O . SER A 1 72 ? -3.720 8.745 -11.318 1.00 87.12 72 SER A O 1
ATOM 568 N N . LYS A 1 73 ? -3.992 9.273 -9.155 1.00 86.44 73 LYS A N 1
ATOM 569 C CA . LYS A 1 73 ? -3.653 10.693 -9.331 1.00 86.44 73 LYS A CA 1
ATOM 570 C C . LYS A 1 73 ? -2.194 10.876 -9.752 1.00 86.44 73 LYS A C 1
ATOM 572 O O . LYS A 1 73 ? -1.925 11.567 -10.734 1.00 86.44 73 LYS A O 1
ATOM 577 N N . ARG A 1 74 ? -1.238 10.247 -9.059 1.00 87.81 74 ARG A N 1
ATOM 578 C CA . ARG A 1 74 ? 0.179 10.315 -9.452 1.00 87.81 74 ARG A CA 1
ATOM 579 C C . ARG A 1 74 ? 0.424 9.661 -10.805 1.00 87.81 74 ARG A C 1
ATOM 581 O O . ARG A 1 74 ? 1.246 10.157 -11.572 1.00 87.81 74 ARG A O 1
ATOM 588 N N . LEU A 1 75 ? -0.284 8.578 -11.109 1.00 86.06 75 LEU A N 1
ATOM 589 C CA . LEU A 1 75 ? -0.229 7.929 -12.416 1.00 86.06 75 LEU A CA 1
ATOM 590 C C . LEU A 1 75 ? -0.726 8.839 -13.536 1.00 86.06 75 LEU A C 1
ATOM 592 O O . LEU A 1 75 ? -0.091 8.913 -14.586 1.00 86.06 75 LEU A O 1
ATOM 596 N N . HIS A 1 76 ? -1.816 9.564 -13.309 1.00 86.38 76 HIS A N 1
ATOM 597 C CA . HIS A 1 76 ? -2.315 10.562 -14.245 1.00 86.38 76 HIS A CA 1
ATOM 598 C C . HIS A 1 76 ? -1.277 11.670 -14.492 1.00 86.38 76 HIS A C 1
ATOM 600 O O . HIS A 1 76 ? -0.945 11.950 -15.643 1.00 86.38 76 HIS A O 1
ATOM 606 N N . ASP A 1 77 ? -0.669 12.223 -13.435 1.00 86.69 77 ASP A N 1
ATOM 607 C CA . ASP A 1 77 ? 0.401 13.228 -13.559 1.00 86.69 77 ASP A CA 1
ATOM 608 C C . ASP A 1 77 ? 1.617 12.713 -14.355 1.00 86.69 77 ASP A C 1
ATOM 610 O O . ASP A 1 77 ? 2.266 13.469 -15.081 1.00 86.69 77 ASP A O 1
ATOM 614 N N . LEU A 1 78 ? 1.953 11.426 -14.206 1.00 86.44 78 LEU A N 1
ATOM 615 C CA . LEU A 1 78 ? 3.027 10.774 -14.957 1.00 86.44 78 LEU A CA 1
ATOM 616 C C . LEU A 1 78 ? 2.681 10.617 -16.439 1.00 86.44 78 LEU A C 1
ATOM 618 O O . LEU A 1 78 ? 3.530 10.887 -17.287 1.00 86.44 78 LEU A O 1
ATOM 622 N N . LYS A 1 79 ? 1.442 10.222 -16.754 1.00 83.38 79 LYS A N 1
ATOM 623 C CA . LYS A 1 79 ? 0.951 10.087 -18.136 1.00 83.38 79 LYS A CA 1
ATOM 624 C C . LYS A 1 79 ? 0.943 11.423 -18.880 1.00 83.38 79 LYS A C 1
ATOM 626 O O . LYS A 1 79 ? 1.216 11.448 -20.074 1.00 83.38 79 LYS A O 1
ATOM 631 N N . LEU A 1 80 ? 0.713 12.529 -18.174 1.00 86.12 80 LEU A N 1
ATOM 632 C CA . LEU A 1 80 ? 0.825 13.884 -18.725 1.00 86.12 80 LEU A CA 1
ATOM 633 C C . LEU A 1 80 ? 2.278 14.348 -18.948 1.00 86.12 80 LEU A C 1
ATOM 635 O O . LEU A 1 80 ? 2.503 15.457 -19.424 1.00 86.12 80 LEU A O 1
ATOM 639 N N . GLY A 1 81 ? 3.279 13.537 -18.586 1.00 80.81 81 GLY A N 1
ATOM 640 C CA . GLY A 1 81 ? 4.694 13.891 -18.722 1.00 80.81 81 GLY A CA 1
ATOM 641 C C . GLY A 1 81 ? 5.169 14.954 -17.726 1.00 80.81 81 GLY A C 1
ATOM 642 O O . GLY A 1 81 ? 6.295 15.434 -17.828 1.00 80.81 81 GLY A O 1
ATOM 643 N N . CYS A 1 82 ? 4.353 15.313 -16.729 1.00 79.12 82 CYS A N 1
ATOM 644 C CA . CYS A 1 82 ? 4.678 16.359 -15.757 1.00 79.12 82 CYS A CA 1
ATOM 645 C C . CYS A 1 82 ? 5.766 15.939 -14.754 1.00 79.12 82 CYS A C 1
ATOM 647 O O . CYS A 1 82 ? 6.308 16.778 -14.032 1.00 79.12 82 CYS A O 1
ATOM 649 N N . LYS A 1 83 ? 6.061 14.637 -14.647 1.00 83.19 83 LYS A N 1
ATOM 650 C CA . LYS A 1 83 ? 6.982 14.069 -13.652 1.00 83.19 83 LYS A CA 1
ATOM 651 C C . LYS A 1 83 ? 7.851 12.967 -14.260 1.00 83.19 83 LYS A C 1
ATOM 653 O O . LYS A 1 83 ? 7.446 12.252 -15.168 1.00 83.19 83 LYS A O 1
ATOM 658 N N . SER A 1 84 ? 9.053 12.792 -13.709 1.00 88.38 84 SER A N 1
ATOM 659 C CA . SER A 1 84 ? 9.941 11.684 -14.080 1.00 88.38 84 SER A CA 1
ATOM 660 C C . SER A 1 84 ? 9.442 10.365 -13.486 1.00 88.38 84 SER A C 1
ATOM 662 O O . SER A 1 84 ? 9.412 10.216 -12.261 1.00 88.38 84 SER A O 1
ATOM 664 N N . LEU A 1 85 ? 9.146 9.387 -14.349 1.00 86.25 85 LEU A N 1
ATOM 665 C CA . LEU A 1 85 ? 8.699 8.046 -13.957 1.00 86.25 85 LEU A CA 1
A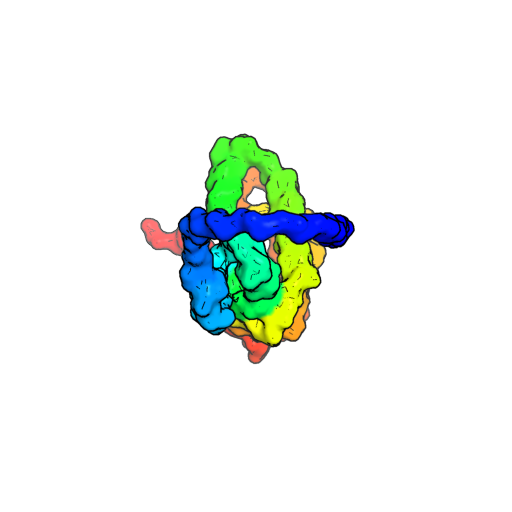TOM 666 C C . LEU A 1 85 ? 9.634 7.391 -12.939 1.00 86.25 85 LEU A C 1
ATOM 668 O O . LEU A 1 85 ? 9.188 6.936 -11.891 1.00 86.25 85 LEU A O 1
ATOM 672 N N . LYS A 1 86 ? 10.945 7.415 -13.194 1.00 87.50 86 LYS A N 1
ATOM 673 C CA . LYS A 1 86 ? 11.942 6.811 -12.298 1.00 87.50 86 LYS A CA 1
ATOM 674 C C . LYS A 1 86 ? 11.891 7.408 -10.887 1.00 87.50 86 LYS A C 1
ATOM 676 O O . LYS A 1 86 ? 11.964 6.678 -9.901 1.00 87.50 86 LYS A O 1
ATOM 681 N N . LYS A 1 87 ? 11.760 8.736 -10.782 1.00 91.00 87 LYS A N 1
ATOM 682 C CA . LYS A 1 87 ? 11.711 9.438 -9.491 1.00 91.00 87 LYS A CA 1
ATOM 683 C C . LYS A 1 87 ? 10.427 9.113 -8.733 1.00 91.00 87 LYS A C 1
ATOM 685 O O . LYS A 1 87 ? 10.477 8.879 -7.528 1.00 91.00 87 LYS A O 1
ATOM 690 N N . GLU A 1 88 ? 9.293 9.098 -9.424 1.00 91.88 88 GLU A N 1
ATOM 691 C CA . GLU A 1 88 ? 8.009 8.783 -8.798 1.00 91.88 88 GLU A CA 1
ATOM 692 C C . GLU A 1 88 ? 7.893 7.304 -8.419 1.00 91.88 88 GLU A C 1
ATOM 694 O O . GLU A 1 88 ? 7.412 7.018 -7.328 1.00 91.88 88 GLU A O 1
ATOM 699 N N . ALA A 1 89 ? 8.439 6.384 -9.218 1.00 91.31 89 ALA A N 1
ATOM 700 C CA . ALA A 1 89 ? 8.544 4.969 -8.863 1.00 91.31 89 ALA A CA 1
ATOM 701 C C . ALA A 1 89 ? 9.352 4.759 -7.574 1.00 91.31 89 ALA A C 1
ATOM 703 O O . ALA A 1 89 ? 8.912 4.039 -6.682 1.00 91.31 89 ALA A O 1
ATOM 704 N N . HIS A 1 90 ? 10.495 5.438 -7.416 1.00 93.25 90 HIS A N 1
ATOM 705 C CA . HIS A 1 90 ? 11.275 5.369 -6.173 1.00 93.25 90 HIS A CA 1
ATOM 706 C C . HIS A 1 90 ? 10.493 5.890 -4.958 1.00 93.25 90 HIS A C 1
ATOM 708 O O . HIS A 1 90 ? 10.528 5.273 -3.894 1.00 93.25 90 HIS A O 1
ATOM 714 N N . LYS A 1 91 ? 9.774 7.011 -5.103 1.00 94.19 91 LYS A N 1
ATOM 715 C CA . LYS A 1 91 ? 8.934 7.554 -4.023 1.00 94.19 91 LYS A CA 1
ATOM 716 C C . LYS A 1 91 ? 7.805 6.598 -3.657 1.00 94.19 91 LYS A C 1
ATOM 718 O O . LYS A 1 91 ? 7.565 6.384 -2.474 1.00 94.19 91 LYS A O 1
ATOM 723 N N . TYR A 1 92 ? 7.144 6.031 -4.661 1.00 94.88 92 TYR A N 1
ATOM 724 C CA . TYR A 1 92 ? 6.067 5.071 -4.475 1.00 94.88 92 TYR A CA 1
ATOM 725 C C . TYR A 1 92 ? 6.566 3.824 -3.735 1.00 94.88 92 TYR A C 1
ATOM 727 O O . TYR A 1 92 ? 6.024 3.475 -2.692 1.00 94.88 92 TYR A O 1
ATOM 735 N N . VAL A 1 93 ? 7.669 3.218 -4.191 1.00 95.81 93 VAL A N 1
ATOM 736 C CA . VAL A 1 93 ? 8.283 2.054 -3.529 1.00 95.81 93 VAL A CA 1
ATOM 737 C C . VAL A 1 93 ? 8.654 2.363 -2.077 1.00 95.81 93 VAL A C 1
ATOM 739 O O . VAL A 1 93 ? 8.351 1.577 -1.182 1.00 95.81 93 VAL A O 1
ATOM 742 N N . SER A 1 94 ? 9.277 3.520 -1.823 1.00 96.62 94 SER A N 1
ATOM 743 C CA . SER A 1 94 ? 9.628 3.936 -0.462 1.00 96.62 94 SER A CA 1
ATOM 744 C C . SER A 1 94 ? 8.398 4.099 0.428 1.00 96.62 94 SER A C 1
ATOM 746 O O . SER A 1 94 ? 8.452 3.735 1.600 1.00 96.62 94 SER A O 1
ATOM 748 N N . PHE A 1 95 ? 7.308 4.643 -0.115 1.00 96.19 95 PHE A N 1
ATOM 749 C CA . PHE A 1 95 ? 6.052 4.818 0.606 1.00 96.19 95 PHE A CA 1
ATOM 750 C C . PHE A 1 95 ? 5.417 3.471 0.962 1.00 96.19 95 PHE A C 1
ATOM 752 O O . PHE A 1 95 ? 5.115 3.242 2.131 1.00 96.19 95 PHE A O 1
ATOM 759 N N . VAL A 1 96 ? 5.299 2.554 -0.006 1.00 96.88 96 VAL A N 1
ATOM 760 C CA . VAL A 1 96 ? 4.790 1.196 0.243 1.00 96.88 96 VAL A CA 1
ATOM 761 C C . VAL A 1 96 ? 5.627 0.519 1.327 1.00 96.88 96 VAL A C 1
ATOM 763 O O . VAL A 1 96 ? 5.083 0.089 2.338 1.00 96.88 96 VAL A O 1
ATOM 766 N N . ASN A 1 97 ? 6.957 0.512 1.189 1.00 97.56 97 ASN A N 1
ATOM 767 C CA . ASN A 1 97 ? 7.855 -0.090 2.178 1.00 97.56 97 ASN A CA 1
ATOM 768 C C . ASN A 1 97 ? 7.667 0.499 3.586 1.00 97.56 97 ASN A C 1
ATOM 770 O O . ASN A 1 97 ? 7.687 -0.239 4.569 1.00 97.56 97 ASN A O 1
ATOM 774 N N . GLN A 1 98 ? 7.472 1.814 3.702 1.00 96.31 98 GLN A N 1
ATOM 775 C CA . GLN A 1 98 ? 7.221 2.457 4.990 1.00 96.31 98 GLN A CA 1
ATOM 776 C C . GLN A 1 98 ? 5.906 1.982 5.614 1.00 96.31 98 GLN A C 1
ATOM 778 O O . GLN A 1 98 ? 5.889 1.649 6.797 1.00 96.31 98 GLN A O 1
ATOM 783 N N . VAL A 1 99 ? 4.835 1.905 4.823 1.00 95.75 99 VAL A N 1
ATOM 784 C CA . VAL A 1 99 ? 3.533 1.408 5.282 1.00 95.75 99 VAL A CA 1
ATOM 785 C C . VAL A 1 99 ? 3.642 -0.036 5.759 1.00 95.75 99 VAL A C 1
ATOM 787 O O . VAL A 1 99 ? 3.194 -0.335 6.863 1.00 95.75 99 VAL A O 1
ATOM 790 N N . LEU A 1 100 ? 4.271 -0.920 4.977 1.00 96.44 100 LEU A N 1
ATOM 791 C CA . LEU A 1 100 ? 4.400 -2.334 5.348 1.00 96.44 100 LEU A CA 1
ATOM 792 C C . LEU A 1 100 ? 5.176 -2.512 6.657 1.00 96.44 100 LEU A C 1
ATOM 794 O O . LEU A 1 100 ? 4.789 -3.325 7.491 1.00 96.44 100 LEU A O 1
ATOM 798 N N . ASN A 1 101 ? 6.214 -1.702 6.877 1.00 95.75 101 ASN A N 1
ATOM 799 C CA . ASN A 1 101 ? 6.988 -1.710 8.120 1.00 95.75 101 ASN A CA 1
ATOM 800 C C . ASN A 1 101 ? 6.201 -1.184 9.333 1.00 95.75 101 ASN A C 1
ATOM 802 O O . ASN A 1 101 ? 6.557 -1.487 10.469 1.00 95.75 101 ASN A O 1
ATOM 806 N N . SER A 1 102 ? 5.176 -0.358 9.117 1.00 93.88 102 SER A N 1
ATOM 807 C CA . SER A 1 102 ? 4.319 0.181 10.180 1.00 93.88 102 SER A CA 1
ATOM 808 C C . SER A 1 102 ? 3.058 -0.647 10.424 1.00 93.88 102 SER A C 1
ATOM 810 O O . SER A 1 102 ? 2.366 -0.396 11.406 1.00 93.88 102 SER A O 1
ATOM 812 N N . TYR A 1 103 ? 2.747 -1.612 9.558 1.00 95.19 103 TYR A N 1
ATOM 813 C CA . TYR A 1 103 ? 1.499 -2.361 9.618 1.00 95.19 103 TYR A CA 1
ATOM 814 C C . TYR A 1 103 ? 1.444 -3.307 10.827 1.00 95.19 103 TYR A C 1
ATOM 816 O O . TYR A 1 103 ? 2.289 -4.190 10.988 1.00 95.19 103 TYR A O 1
ATOM 824 N N . GLN A 1 104 ? 0.410 -3.152 11.655 1.00 93.44 104 GLN A N 1
ATOM 825 C CA . GLN A 1 104 ? 0.214 -3.905 12.900 1.00 93.44 104 GLN A CA 1
ATOM 826 C C . GLN A 1 104 ? -1.029 -4.803 12.864 1.00 93.44 104 GLN A C 1
ATOM 828 O O . GLN A 1 104 ? -1.194 -5.647 13.742 1.00 93.44 104 GLN A O 1
ATOM 833 N N . GLY A 1 105 ? -1.867 -4.680 11.830 1.00 89.75 105 GLY A N 1
ATOM 834 C CA . GLY A 1 105 ? -3.090 -5.464 11.699 1.00 89.75 105 GLY A CA 1
ATOM 835 C C . GLY A 1 105 ? -2.856 -6.988 11.682 1.00 89.75 105 GLY A C 1
ATOM 836 O O . GLY A 1 105 ? -1.832 -7.468 11.160 1.00 89.75 105 GLY A O 1
ATOM 837 N N . PRO A 1 106 ? -3.800 -7.765 12.252 1.00 85.94 106 PRO A N 1
ATOM 838 C CA . PRO A 1 106 ? -3.683 -9.217 12.376 1.00 85.94 106 PRO A CA 1
ATOM 839 C C . PRO A 1 106 ? -3.927 -9.949 11.050 1.00 85.94 106 PRO A C 1
ATOM 841 O O . PRO A 1 106 ? -3.349 -11.008 10.819 1.00 85.94 106 PRO A O 1
ATOM 844 N N . SER A 1 107 ? -4.757 -9.383 10.173 1.00 87.12 107 SER A N 1
ATOM 845 C CA . SER A 1 107 ? -5.149 -9.975 8.895 1.00 87.12 107 SER A CA 1
ATOM 846 C C . SER A 1 107 ? -5.404 -8.895 7.855 1.00 87.12 107 SER A C 1
ATOM 848 O O . SER A 1 107 ? -5.953 -7.843 8.179 1.00 87.12 107 SER A O 1
ATOM 850 N N . ILE A 1 108 ? -5.076 -9.195 6.602 1.00 93.69 108 ILE A N 1
ATOM 851 C CA . ILE A 1 108 ? -5.322 -8.308 5.468 1.00 93.69 108 ILE A CA 1
ATOM 852 C C . ILE A 1 108 ? -6.323 -8.990 4.534 1.00 93.69 108 ILE A C 1
ATOM 854 O O . ILE A 1 108 ? -6.082 -10.087 4.033 1.00 93.69 108 ILE A O 1
ATOM 858 N N . GLU A 1 109 ? -7.448 -8.335 4.288 1.00 92.50 109 GLU A N 1
ATOM 859 C CA . GLU A 1 109 ? -8.441 -8.761 3.305 1.00 92.50 109 GLU A CA 1
ATOM 860 C C . GLU A 1 109 ? -7.936 -8.480 1.885 1.00 92.50 109 GLU A C 1
ATOM 862 O O . GLU A 1 109 ? -7.890 -9.376 1.046 1.00 92.50 109 GLU A O 1
ATOM 867 N N . LEU A 1 110 ? -7.483 -7.250 1.627 1.00 91.44 110 LEU A N 1
ATOM 868 C CA . LEU A 1 110 ? -6.991 -6.828 0.317 1.00 91.44 110 LEU A CA 1
ATOM 869 C C . LEU A 1 110 ? -5.605 -6.202 0.431 1.00 91.44 110 LEU A C 1
ATOM 871 O O . LEU A 1 110 ? -5.418 -5.232 1.160 1.00 91.44 110 LEU A O 1
ATOM 875 N N . PHE A 1 111 ? -4.671 -6.691 -0.379 1.00 94.81 111 PHE A N 1
ATOM 876 C CA . PHE A 1 111 ? -3.413 -6.017 -0.683 1.00 94.81 111 PHE A CA 1
ATOM 877 C C . PHE A 1 111 ? -3.406 -5.683 -2.174 1.00 94.81 111 PHE A C 1
ATOM 879 O O . PHE A 1 111 ? -3.269 -6.578 -3.009 1.00 94.81 111 PHE A O 1
ATOM 886 N N . ARG A 1 112 ? -3.558 -4.403 -2.518 1.00 92.94 112 ARG A N 1
ATOM 887 C CA . ARG A 1 112 ? -3.546 -3.927 -3.905 1.00 92.94 112 ARG A CA 1
ATOM 888 C C . ARG A 1 112 ? -2.374 -2.990 -4.132 1.00 92.94 112 ARG A C 1
ATOM 890 O O . ARG A 1 112 ? -2.254 -1.982 -3.446 1.00 92.94 112 ARG A O 1
ATOM 897 N N . VAL A 1 113 ? -1.574 -3.270 -5.152 1.00 92.75 113 VAL A N 1
ATOM 898 C CA . VAL A 1 113 ? -0.579 -2.344 -5.703 1.00 92.75 113 VAL A CA 1
ATOM 899 C C . VAL A 1 113 ? -0.955 -2.043 -7.141 1.00 92.75 113 VAL A C 1
ATOM 901 O O . VAL A 1 113 ? -1.096 -2.961 -7.943 1.00 92.75 113 VAL A O 1
ATOM 904 N N . HIS A 1 114 ? -1.097 -0.759 -7.457 1.00 89.50 114 HIS A N 1
ATOM 905 C CA . HIS A 1 114 ? -1.386 -0.286 -8.806 1.00 89.50 114 HIS A CA 1
ATOM 906 C C . HIS A 1 114 ? -0.448 0.881 -9.126 1.00 89.50 114 HIS A C 1
ATOM 908 O O . HIS A 1 114 ? -0.691 2.022 -8.726 1.00 89.50 114 HIS A O 1
ATOM 914 N N . PHE A 1 115 ? 0.678 0.583 -9.784 1.00 89.44 115 PHE A N 1
ATOM 915 C CA . PHE A 1 115 ? 1.666 1.593 -10.164 1.00 89.44 115 PHE A CA 1
ATOM 916 C C . PHE A 1 115 ? 2.607 1.121 -11.280 1.00 89.44 115 PHE A C 1
ATOM 918 O O . PHE A 1 115 ? 2.924 -0.060 -11.378 1.00 89.44 115 PHE A O 1
ATOM 925 N N . LEU A 1 116 ? 3.135 2.060 -12.072 1.00 87.38 116 LEU A N 1
ATOM 926 C CA . LEU A 1 116 ? 4.104 1.780 -13.139 1.00 87.38 116 LEU A CA 1
ATOM 927 C C . LEU A 1 116 ? 5.457 1.349 -12.540 1.00 87.38 116 LEU A C 1
ATOM 929 O O . LEU A 1 116 ? 6.269 2.196 -12.150 1.00 87.38 116 LEU A O 1
ATOM 933 N N . LEU A 1 117 ? 5.708 0.039 -12.460 1.00 86.00 117 LEU A N 1
ATOM 934 C CA . LEU A 1 117 ? 6.918 -0.547 -11.876 1.00 86.00 117 LEU A CA 1
ATOM 935 C C . LEU A 1 117 ? 7.516 -1.617 -12.799 1.00 86.00 117 LEU A C 1
ATOM 937 O O . LEU A 1 117 ? 6.817 -2.475 -13.324 1.00 86.00 117 LEU A O 1
ATOM 941 N N . GLY A 1 118 ? 8.840 -1.592 -12.963 1.00 78.25 118 GLY A N 1
ATOM 942 C CA . GLY A 1 118 ? 9.575 -2.540 -13.807 1.00 78.25 118 GLY A CA 1
ATOM 943 C C . GLY A 1 118 ? 10.615 -3.355 -13.036 1.00 78.25 118 GLY A C 1
ATOM 944 O O . GLY A 1 118 ? 10.668 -3.341 -11.804 1.00 78.25 118 GLY A O 1
ATOM 945 N N . ALA A 1 119 ? 11.513 -4.026 -13.762 1.00 80.31 119 ALA A N 1
ATOM 946 C CA . ALA A 1 119 ? 12.568 -4.864 -13.178 1.00 80.31 119 ALA A CA 1
ATOM 947 C C . ALA A 1 119 ? 13.484 -4.150 -12.166 1.00 80.31 119 ALA A C 1
ATOM 949 O O . ALA A 1 119 ? 14.057 -4.810 -11.300 1.00 80.31 119 ALA A O 1
ATOM 950 N N . SER A 1 120 ? 13.615 -2.820 -12.224 1.00 84.69 120 SER A N 1
ATOM 951 C CA . SER A 1 120 ? 14.370 -2.054 -11.221 1.00 84.69 120 SER A CA 1
ATOM 952 C C . SER A 1 120 ? 13.800 -2.180 -9.805 1.00 84.69 120 SER A C 1
ATOM 954 O O . SER A 1 120 ? 14.540 -2.004 -8.843 1.00 84.69 120 SER A O 1
ATOM 956 N N . SER A 1 121 ? 12.510 -2.497 -9.681 1.00 89.25 121 SER A N 1
ATOM 957 C CA . SER A 1 121 ? 11.789 -2.631 -8.411 1.00 89.25 121 SER A CA 1
ATOM 958 C C . SER A 1 121 ? 11.521 -4.091 -8.033 1.00 89.25 121 SER A C 1
ATOM 960 O O . SER A 1 121 ? 10.835 -4.344 -7.048 1.00 89.25 121 SER A O 1
ATOM 962 N N . ALA A 1 122 ? 12.071 -5.061 -8.778 1.00 88.19 122 ALA A N 1
ATOM 963 C CA . ALA A 1 122 ? 11.780 -6.486 -8.593 1.00 88.19 122 ALA A CA 1
ATOM 964 C C . ALA A 1 122 ? 12.026 -6.969 -7.156 1.00 88.19 122 ALA A C 1
ATOM 966 O O . ALA A 1 122 ? 11.185 -7.652 -6.586 1.00 88.19 122 ALA A O 1
ATOM 967 N N . LYS A 1 123 ? 13.134 -6.538 -6.539 1.00 91.19 123 LYS A N 1
ATOM 968 C CA . LYS A 1 123 ? 13.466 -6.904 -5.154 1.00 91.19 123 LYS A CA 1
ATOM 969 C C . LYS A 1 123 ? 12.445 -6.393 -4.138 1.00 91.19 123 LYS A C 1
ATOM 971 O O . LYS A 1 123 ? 12.242 -7.042 -3.119 1.00 91.19 123 LYS A O 1
ATOM 976 N N . ASP A 1 124 ? 11.857 -5.222 -4.366 1.00 95.00 124 ASP A N 1
ATOM 977 C CA . ASP A 1 124 ? 10.832 -4.675 -3.476 1.00 95.00 124 ASP A CA 1
ATOM 978 C C . ASP A 1 124 ? 9.489 -5.366 -3.712 1.00 95.00 124 ASP A C 1
ATOM 980 O O . ASP A 1 124 ? 8.841 -5.758 -2.750 1.00 95.00 124 ASP A O 1
ATOM 984 N N . ILE A 1 125 ? 9.134 -5.641 -4.970 1.00 91.56 125 ILE A N 1
ATOM 985 C CA . ILE A 1 125 ? 7.938 -6.423 -5.314 1.00 91.56 125 ILE A CA 1
ATOM 986 C C . ILE A 1 125 ? 8.000 -7.823 -4.678 1.00 91.56 125 ILE A C 1
ATOM 988 O O . ILE A 1 125 ? 7.026 -8.259 -4.066 1.00 91.56 125 ILE A O 1
ATOM 992 N N . ASP A 1 126 ? 9.154 -8.497 -4.731 1.00 90.50 126 ASP A N 1
ATOM 993 C CA . ASP A 1 126 ? 9.363 -9.793 -4.070 1.00 90.50 126 ASP A CA 1
ATOM 994 C C . ASP A 1 126 ? 9.135 -9.705 -2.552 1.00 90.50 126 ASP A C 1
ATOM 996 O O . ASP A 1 126 ? 8.505 -10.585 -1.963 1.00 90.50 126 ASP A O 1
ATOM 1000 N N . LYS A 1 127 ? 9.601 -8.626 -1.904 1.00 94.69 127 LYS A N 1
ATOM 1001 C CA . LYS A 1 127 ? 9.340 -8.385 -0.475 1.00 94.69 127 LYS A CA 1
ATOM 1002 C C . LYS A 1 127 ? 7.854 -8.176 -0.201 1.00 94.69 127 LYS A C 1
ATOM 1004 O O . LYS A 1 127 ? 7.359 -8.703 0.788 1.00 94.69 127 LYS A O 1
ATOM 1009 N N . TRP A 1 128 ? 7.146 -7.438 -1.054 1.00 95.75 128 TRP A N 1
ATOM 1010 C CA . TRP A 1 128 ? 5.707 -7.200 -0.898 1.00 95.75 128 TRP A CA 1
ATOM 1011 C C . TRP A 1 128 ? 4.908 -8.495 -1.023 1.00 95.75 128 TRP A C 1
ATOM 1013 O O . TRP A 1 128 ? 3.995 -8.733 -0.238 1.00 95.75 128 TRP A O 1
ATOM 1023 N N . ILE A 1 129 ? 5.292 -9.364 -1.959 1.00 91.75 129 ILE A N 1
ATOM 1024 C CA . ILE A 1 129 ? 4.687 -10.689 -2.114 1.00 91.75 129 ILE A CA 1
ATOM 1025 C C . ILE A 1 129 ? 4.953 -11.553 -0.879 1.00 91.75 129 ILE A C 1
ATOM 1027 O O . ILE A 1 129 ? 4.026 -12.171 -0.363 1.00 91.75 129 ILE A O 1
ATOM 1031 N N . ASN A 1 130 ? 6.190 -11.583 -0.374 1.00 92.56 130 ASN A N 1
ATOM 1032 C CA . ASN A 1 130 ? 6.512 -12.335 0.840 1.00 92.56 130 ASN A CA 1
ATOM 1033 C C . ASN A 1 130 ? 5.723 -11.820 2.048 1.00 92.56 130 ASN A C 1
ATOM 1035 O O . ASN A 1 130 ? 5.133 -12.621 2.765 1.00 92.56 130 ASN A O 1
ATOM 1039 N N . PHE A 1 131 ? 5.622 -10.499 2.212 1.00 94.19 131 PHE A N 1
ATOM 1040 C CA . PHE A 1 131 ? 4.777 -9.884 3.233 1.00 94.19 131 PHE A CA 1
ATOM 1041 C C . PHE A 1 131 ? 3.311 -10.321 3.096 1.00 94.19 131 PHE A C 1
ATOM 1043 O O . PHE A 1 131 ? 2.683 -10.693 4.085 1.00 94.19 131 PHE A O 1
ATOM 1050 N N . ALA A 1 132 ? 2.763 -10.320 1.877 1.00 91.38 132 ALA A N 1
ATOM 1051 C CA . ALA A 1 132 ? 1.385 -10.737 1.633 1.00 91.38 132 ALA A CA 1
ATOM 1052 C C . ALA A 1 132 ? 1.147 -12.214 1.999 1.00 91.38 132 ALA A C 1
ATOM 1054 O O . ALA A 1 132 ? 0.116 -12.550 2.582 1.00 91.38 132 ALA A O 1
ATOM 1055 N N . ILE A 1 133 ? 2.119 -13.083 1.711 1.00 87.69 133 ILE A N 1
ATOM 1056 C CA . ILE A 1 133 ? 2.094 -14.500 2.099 1.00 87.69 133 ILE A CA 1
ATOM 1057 C C . ILE A 1 133 ? 2.165 -14.643 3.626 1.00 87.69 133 ILE A C 1
ATOM 1059 O O . ILE A 1 133 ? 1.366 -15.372 4.211 1.00 87.69 133 ILE A O 1
ATOM 1063 N N . GLU A 1 134 ? 3.089 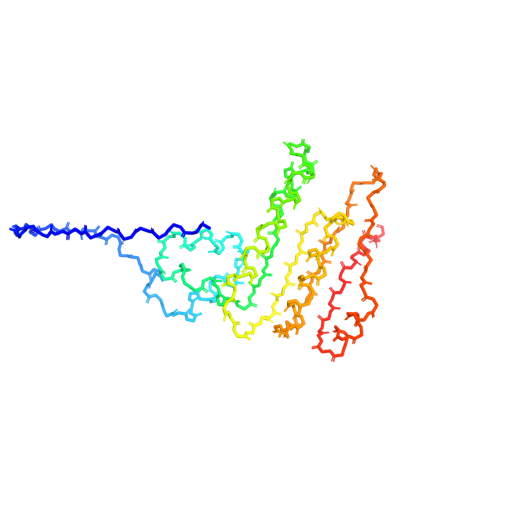-13.942 4.287 1.00 90.62 134 GLU A N 1
ATOM 1064 C CA . GLU A 1 134 ? 3.254 -13.968 5.748 1.00 90.62 134 GLU A CA 1
ATOM 1065 C C . GLU A 1 134 ? 1.990 -13.497 6.477 1.00 90.62 134 GLU A C 1
ATOM 1067 O O . GLU A 1 134 ? 1.580 -14.103 7.467 1.00 90.62 134 GLU A O 1
ATOM 1072 N N . LYS A 1 135 ? 1.333 -12.457 5.952 1.00 89.94 135 LYS A N 1
ATOM 1073 C CA . LYS A 1 135 ? 0.073 -11.914 6.479 1.00 89.94 135 LYS A CA 1
ATOM 1074 C C . LYS A 1 135 ? -1.175 -12.678 6.037 1.00 89.94 135 LYS A C 1
ATOM 1076 O O . LYS A 1 135 ? -2.267 -12.298 6.455 1.00 89.94 135 LYS A O 1
ATOM 1081 N N . ARG A 1 136 ? -1.026 -13.737 5.229 1.00 88.69 136 ARG A N 1
ATOM 1082 C CA . ARG A 1 136 ? -2.130 -14.549 4.685 1.00 88.69 136 ARG A CA 1
ATOM 1083 C C . ARG A 1 136 ? -3.221 -13.677 4.061 1.00 88.69 136 ARG A C 1
ATOM 1085 O O . ARG A 1 136 ? -4.398 -13.799 4.396 1.00 88.69 136 ARG A O 1
ATOM 1092 N N . VAL A 1 137 ? -2.799 -12.748 3.205 1.00 88.31 137 VAL A N 1
ATOM 1093 C CA . VAL A 1 137 ? -3.703 -11.817 2.523 1.00 88.31 137 VAL A CA 1
ATOM 1094 C C . VAL A 1 137 ? -4.779 -12.603 1.773 1.00 88.31 137 VAL A C 1
ATOM 1096 O O . VAL A 1 137 ? -4.445 -13.487 0.993 1.00 88.31 137 VAL A O 1
ATOM 1099 N N . GLN A 1 138 ? -6.055 -12.264 1.951 1.00 88.12 138 GLN A N 1
ATOM 1100 C CA . GLN A 1 138 ? -7.143 -12.999 1.288 1.00 88.12 138 GLN A CA 1
ATOM 1101 C C . GLN A 1 138 ? -7.184 -12.740 -0.226 1.00 88.12 138 GLN A C 1
ATOM 1103 O O . GLN A 1 138 ? -7.435 -13.656 -1.011 1.00 88.12 138 GLN A O 1
ATOM 1108 N N . ARG A 1 139 ? -6.906 -11.497 -0.638 1.00 86.50 139 ARG A N 1
ATOM 1109 C CA . ARG A 1 139 ? -6.867 -11.064 -2.037 1.00 86.50 139 ARG A CA 1
ATOM 1110 C C . ARG A 1 139 ? -5.640 -10.200 -2.320 1.00 86.50 139 ARG A C 1
ATOM 1112 O O . ARG A 1 139 ? -5.507 -9.094 -1.796 1.00 86.50 139 ARG A O 1
ATOM 1119 N N . LEU A 1 140 ? -4.756 -10.702 -3.179 1.00 90.19 140 LEU A N 1
ATOM 1120 C CA . LEU A 1 140 ? -3.574 -9.986 -3.661 1.00 90.19 140 LEU A CA 1
ATOM 1121 C C . LEU A 1 140 ? -3.799 -9.528 -5.104 1.00 90.19 140 LEU A C 1
ATOM 1123 O O . LEU A 1 140 ? -4.031 -10.356 -5.984 1.00 90.19 140 LEU A O 1
ATOM 1127 N N . GLU A 1 141 ? -3.679 -8.226 -5.345 1.00 88.12 141 GLU A N 1
ATOM 1128 C CA . GLU A 1 141 ? -3.819 -7.609 -6.665 1.00 88.12 141 GLU A CA 1
ATOM 1129 C C . GLU A 1 141 ? -2.567 -6.789 -6.986 1.00 88.12 141 GLU A C 1
ATOM 1131 O O . GLU A 1 141 ? -2.248 -5.823 -6.291 1.00 88.12 141 GLU A O 1
ATOM 1136 N N . LEU A 1 142 ? -1.844 -7.174 -8.038 1.00 87.75 142 LEU A N 1
ATOM 1137 C CA . LEU A 1 142 ? -0.662 -6.455 -8.5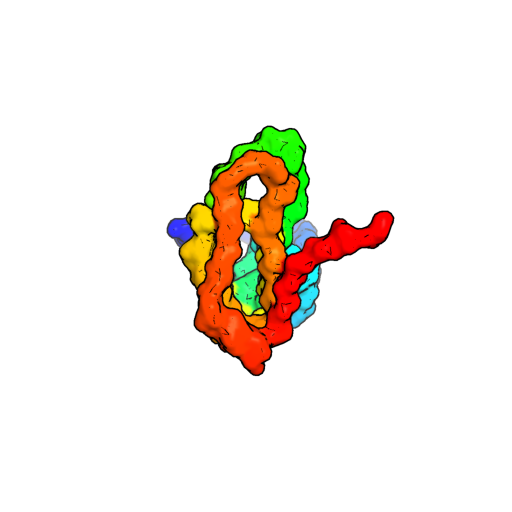11 1.00 87.75 142 LEU A CA 1
ATOM 1138 C C . LEU A 1 142 ? -0.874 -6.021 -9.960 1.00 87.75 142 LEU A C 1
ATOM 1140 O O . LEU A 1 142 ? -0.829 -6.847 -10.871 1.00 87.75 142 LEU A O 1
ATOM 1144 N N . ASP A 1 143 ? -1.049 -4.721 -10.165 1.00 84.81 143 ASP A N 1
ATOM 1145 C CA . ASP A 1 143 ? -1.007 -4.087 -11.475 1.00 84.81 143 ASP A CA 1
ATOM 1146 C C . ASP A 1 143 ? 0.270 -3.249 -11.587 1.00 84.81 143 ASP A C 1
ATOM 1148 O O . ASP A 1 143 ? 0.420 -2.185 -10.981 1.00 84.81 143 ASP A O 1
ATOM 1152 N N . LEU A 1 144 ? 1.222 -3.804 -12.333 1.00 82.19 144 LEU A N 1
ATOM 1153 C CA . LEU A 1 144 ? 2.556 -3.247 -12.550 1.00 82.19 144 LEU A CA 1
ATOM 1154 C C . LEU A 1 144 ? 2.742 -2.780 -14.002 1.00 82.19 144 LEU A C 1
ATOM 1156 O O . LEU A 1 144 ? 3.867 -2.520 -14.428 1.00 82.19 144 LEU A O 1
ATOM 1160 N N . SER A 1 145 ? 1.667 -2.779 -14.796 1.00 71.06 145 SER A N 1
ATOM 1161 C CA . SER A 1 145 ? 1.747 -2.704 -16.253 1.00 71.06 145 SER A CA 1
ATOM 1162 C C . SER A 1 145 ? 2.295 -1.360 -16.746 1.00 71.06 145 SER A C 1
ATOM 1164 O O . SER A 1 145 ? 1.800 -0.292 -16.402 1.00 71.06 145 SER A O 1
ATOM 1166 N N . ASP A 1 146 ? 3.341 -1.416 -17.574 1.00 62.66 146 ASP A N 1
ATOM 1167 C CA . ASP A 1 146 ? 3.957 -0.254 -18.217 1.00 62.66 146 ASP A CA 1
ATOM 1168 C C . ASP A 1 146 ? 3.182 0.076 -19.504 1.00 62.66 146 ASP A C 1
ATOM 1170 O O . ASP A 1 146 ? 3.423 -0.511 -20.556 1.00 62.66 146 ASP A O 1
ATOM 1174 N N . TYR A 1 147 ? 2.196 0.976 -19.426 1.00 52.84 147 TYR A N 1
ATOM 1175 C CA . TYR A 1 147 ? 1.402 1.391 -20.597 1.00 52.84 147 TYR A CA 1
ATOM 1176 C C . TYR A 1 147 ? 2.196 2.231 -21.614 1.00 52.84 147 TYR A C 1
ATOM 1178 O O . TYR A 1 147 ? 1.679 2.557 -22.684 1.00 52.84 147 TYR A O 1
ATOM 1186 N N . MET A 1 148 ? 3.444 2.602 -21.316 1.00 50.28 148 MET A N 1
ATOM 1187 C CA . MET A 1 148 ? 4.268 3.391 -22.225 1.00 50.28 148 MET A CA 1
ATOM 1188 C C . MET A 1 148 ? 5.009 2.438 -23.171 1.00 50.28 148 MET A C 1
ATOM 1190 O O . MET A 1 148 ? 6.093 1.951 -22.863 1.00 50.28 148 MET A O 1
ATOM 1194 N N . GLY A 1 149 ? 4.411 2.167 -24.337 1.00 47.53 149 GLY A N 1
ATOM 1195 C CA . GLY A 1 149 ? 4.905 1.275 -25.402 1.00 47.53 149 GLY A CA 1
ATOM 1196 C C . GLY A 1 149 ? 6.221 1.688 -26.086 1.00 47.53 149 GLY A C 1
ATOM 1197 O O . GLY A 1 149 ? 6.340 1.603 -27.304 1.00 47.53 149 GLY A O 1
ATOM 1198 N N . GLY A 1 150 ? 7.227 2.130 -25.333 1.00 46.12 150 GLY A N 1
ATOM 1199 C CA . GLY A 1 150 ? 8.461 2.704 -25.854 1.00 46.12 150 GLY A CA 1
ATOM 1200 C C . GLY A 1 150 ? 9.675 2.426 -24.972 1.00 46.12 150 GLY A C 1
ATOM 1201 O O . GLY A 1 150 ? 10.274 3.349 -24.435 1.00 46.12 150 GLY A O 1
ATOM 1202 N N . GLY A 1 151 ? 10.093 1.162 -24.880 1.00 46.75 151 GLY A N 1
ATOM 1203 C CA . GLY A 1 151 ? 11.497 0.828 -24.621 1.00 46.75 151 GLY A CA 1
ATOM 1204 C C . GLY A 1 151 ? 11.809 0.056 -23.338 1.00 46.75 151 GLY A C 1
ATOM 1205 O O . GLY A 1 151 ? 11.609 0.541 -22.236 1.00 46.75 151 GLY A O 1
ATOM 1206 N N . ARG A 1 152 ? 12.434 -1.117 -23.530 1.00 49.41 152 ARG A N 1
ATOM 1207 C CA . ARG A 1 152 ? 13.411 -1.832 -22.668 1.00 49.41 152 ARG A CA 1
ATOM 1208 C C . ARG A 1 152 ? 13.134 -1.995 -21.165 1.00 49.41 152 ARG A C 1
ATOM 1210 O O . ARG A 1 152 ? 14.005 -2.527 -20.472 1.00 49.41 152 ARG A O 1
ATOM 1217 N N . ASN A 1 153 ? 11.982 -1.604 -20.639 1.00 48.31 153 ASN A N 1
ATOM 1218 C CA . ASN A 1 153 ? 11.633 -1.889 -19.259 1.00 48.31 153 ASN A CA 1
ATOM 1219 C C . ASN A 1 153 ? 11.285 -3.373 -19.177 1.00 48.31 153 ASN A C 1
ATOM 1221 O O . ASN A 1 153 ? 10.227 -3.819 -19.611 1.00 48.31 153 ASN A O 1
ATOM 1225 N N . LYS A 1 154 ? 12.245 -4.169 -18.702 1.00 56.41 154 LYS A N 1
ATOM 1226 C CA . LYS A 1 154 ? 12.034 -5.598 -18.481 1.00 56.41 154 LYS A CA 1
ATOM 1227 C C . LYS A 1 154 ? 10.852 -5.737 -17.522 1.00 56.41 154 LYS A C 1
ATOM 1229 O O . LYS A 1 154 ? 10.909 -5.213 -16.406 1.00 56.41 154 LYS A O 1
ATOM 1234 N N . CYS A 1 155 ? 9.792 -6.403 -17.972 1.00 61.03 155 CYS A N 1
ATOM 1235 C CA . CYS A 1 155 ? 8.651 -6.738 -17.133 1.00 61.03 155 CYS A CA 1
ATOM 1236 C C . CYS A 1 155 ? 9.133 -7.504 -15.895 1.00 61.03 155 CYS A C 1
ATOM 1238 O O . CYS A 1 155 ? 10.090 -8.284 -15.961 1.00 61.03 155 CYS A O 1
ATOM 1240 N N . TYR A 1 156 ? 8.481 -7.276 -14.759 1.00 63.25 156 TYR A N 1
ATOM 1241 C CA . TYR A 1 156 ? 8.723 -8.079 -13.569 1.00 63.25 156 TYR A CA 1
ATOM 1242 C C . TYR A 1 156 ? 8.402 -9.554 -13.862 1.00 63.25 156 TYR A C 1
ATOM 1244 O O . TYR A 1 156 ? 7.366 -9.869 -14.445 1.00 63.25 156 TYR A O 1
ATOM 1252 N N . THR A 1 157 ? 9.308 -10.456 -13.478 1.00 61.06 157 THR A N 1
ATOM 1253 C CA . THR A 1 157 ? 9.098 -11.905 -13.590 1.00 61.06 157 THR A CA 1
ATOM 1254 C C . THR A 1 157 ? 8.820 -12.456 -12.203 1.00 61.06 157 THR A C 1
ATOM 1256 O O . THR A 1 157 ? 9.696 -12.422 -11.343 1.00 61.06 157 THR A O 1
ATOM 1259 N N . PHE A 1 158 ? 7.612 -12.976 -11.998 1.00 59.12 158 PHE A N 1
ATOM 1260 C CA . PHE A 1 158 ? 7.214 -13.579 -10.731 1.00 59.12 158 PHE A CA 1
ATOM 1261 C C . PHE A 1 158 ? 8.121 -14.771 -10.364 1.00 59.12 158 PHE A C 1
ATOM 1263 O O . PHE A 1 158 ? 8.322 -15.664 -11.198 1.00 59.12 158 PHE A O 1
ATOM 1270 N N . PRO A 1 159 ? 8.630 -14.856 -9.121 1.00 57.50 159 PRO A N 1
ATOM 1271 C CA . PRO A 1 159 ? 9.345 -16.030 -8.648 1.00 57.50 159 PRO A CA 1
ATOM 1272 C C . PRO A 1 159 ? 8.447 -17.271 -8.718 1.00 57.50 159 PRO A C 1
ATOM 1274 O O . PRO A 1 159 ? 7.361 -17.314 -8.136 1.00 57.50 159 PRO A O 1
ATOM 1277 N N . ARG A 1 160 ? 8.919 -18.322 -9.404 1.00 50.44 160 ARG A N 1
ATOM 1278 C CA . ARG A 1 160 ? 8.183 -19.589 -9.615 1.00 50.44 160 ARG A CA 1
ATOM 1279 C C . ARG A 1 160 ? 7.659 -20.234 -8.325 1.00 50.44 160 ARG A C 1
ATOM 1281 O O . ARG A 1 160 ? 6.639 -20.917 -8.360 1.00 50.44 160 ARG A O 1
ATOM 1288 N N . MET A 1 161 ? 8.350 -20.028 -7.205 1.00 47.44 161 MET A N 1
ATOM 1289 C CA . MET A 1 161 ? 7.987 -20.598 -5.903 1.00 47.44 161 MET A CA 1
ATOM 1290 C C . MET A 1 161 ? 6.817 -19.862 -5.244 1.00 47.44 161 MET A C 1
ATOM 1292 O O . MET A 1 161 ? 6.003 -20.489 -4.570 1.00 47.44 161 MET A O 1
ATOM 1296 N N . SER A 1 162 ? 6.696 -18.556 -5.487 1.00 51.16 162 SER A N 1
ATOM 1297 C CA . SER A 1 162 ? 5.630 -17.729 -4.925 1.00 51.16 162 SER A CA 1
ATOM 1298 C C . SER A 1 162 ? 4.286 -18.074 -5.557 1.00 51.16 162 SER A C 1
ATOM 1300 O O . SER A 1 162 ? 3.303 -18.196 -4.844 1.00 51.16 162 SER A O 1
ATOM 1302 N N . VAL A 1 163 ? 4.242 -18.354 -6.865 1.00 53.25 163 VAL A N 1
ATOM 1303 C CA . VAL A 1 163 ? 2.992 -18.676 -7.584 1.00 53.25 163 VAL A CA 1
ATOM 1304 C C . VAL A 1 163 ? 2.289 -19.912 -7.013 1.00 53.25 163 VAL A C 1
ATOM 1306 O O . VAL A 1 163 ? 1.077 -19.889 -6.833 1.00 53.25 163 VAL A O 1
ATOM 1309 N N . ARG A 1 164 ? 3.034 -20.971 -6.665 1.00 50.59 164 ARG A N 1
ATOM 1310 C CA . ARG A 1 164 ? 2.439 -22.210 -6.127 1.00 50.59 164 ARG A CA 1
ATOM 1311 C C . ARG A 1 164 ? 1.811 -22.015 -4.748 1.00 50.59 164 ARG A C 1
ATOM 1313 O O . ARG A 1 164 ? 0.760 -22.579 -4.484 1.00 50.59 164 ARG A O 1
ATOM 1320 N N . LYS A 1 165 ? 2.455 -21.214 -3.897 1.00 52.88 165 LYS A N 1
ATOM 1321 C CA . LYS A 1 165 ? 1.990 -20.917 -2.535 1.00 52.88 165 LYS A CA 1
ATOM 1322 C C . LYS A 1 165 ? 0.843 -19.904 -2.534 1.00 52.88 165 LYS A C 1
ATOM 1324 O O . LYS A 1 165 ? -0.095 -20.011 -1.760 1.00 52.88 165 LYS A O 1
ATOM 1329 N N . LEU A 1 166 ? 0.901 -18.958 -3.468 1.00 54.44 166 LEU A N 1
ATOM 1330 C CA . LEU A 1 166 ? -0.165 -18.006 -3.740 1.00 54.44 166 LEU A CA 1
ATOM 1331 C C . LEU A 1 166 ? -1.431 -18.722 -4.262 1.00 54.44 166 LEU A C 1
ATOM 1333 O O . LEU A 1 166 ? -2.521 -18.375 -3.842 1.00 54.44 166 LEU A O 1
ATOM 1337 N N . GLN A 1 167 ? -1.310 -19.754 -5.108 1.00 50.84 167 GLN A N 1
ATOM 1338 C CA . GLN A 1 167 ? -2.461 -20.504 -5.644 1.00 50.84 167 GLN A CA 1
ATOM 1339 C C . GLN A 1 167 ? -3.098 -21.509 -4.672 1.00 50.84 167 GLN A C 1
ATOM 1341 O O . GLN A 1 167 ? -4.265 -21.846 -4.857 1.00 50.84 167 GLN A O 1
ATOM 1346 N N . SER A 1 168 ? -2.361 -22.017 -3.678 1.00 51.59 168 SER A N 1
ATOM 1347 C CA . SER A 1 168 ? -2.922 -22.943 -2.684 1.00 51.59 168 SER A CA 1
ATOM 1348 C C . SER A 1 168 ? -3.656 -22.232 -1.547 1.00 51.59 168 SER A C 1
ATOM 1350 O O . SER A 1 168 ? -4.590 -22.805 -0.994 1.00 51.59 168 SER A O 1
ATOM 1352 N N . ASP A 1 169 ? -3.250 -20.997 -1.221 1.00 44.28 169 ASP A N 1
ATOM 1353 C CA . ASP A 1 169 ? -3.658 -20.321 0.018 1.00 44.28 169 ASP A CA 1
ATOM 1354 C C . ASP A 1 169 ? -4.440 -19.009 -0.220 1.00 44.28 169 ASP A C 1
ATOM 1356 O O . ASP A 1 169 ? -5.048 -18.493 0.717 1.00 44.28 169 ASP A O 1
ATOM 1360 N N . ILE A 1 170 ? -4.420 -18.437 -1.436 1.00 55.72 170 ILE A N 1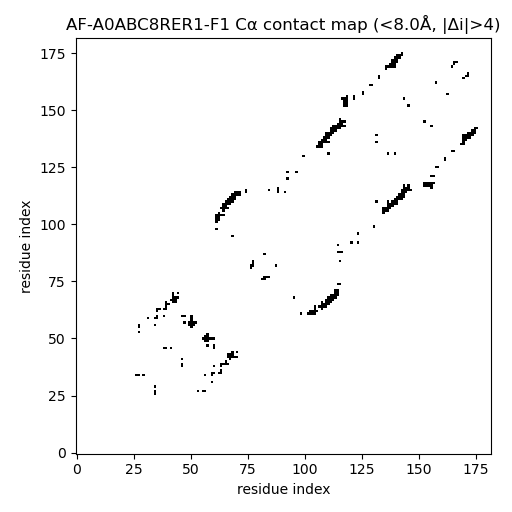
ATOM 1361 C CA . ILE A 1 170 ? -4.931 -17.083 -1.725 1.00 55.72 170 ILE A CA 1
ATOM 1362 C C . ILE A 1 170 ? -5.745 -17.077 -3.031 1.00 55.72 170 ILE A C 1
ATOM 1364 O O . ILE A 1 170 ? -5.351 -17.667 -4.038 1.00 55.72 170 ILE A O 1
ATOM 1368 N N . HIS A 1 171 ? -6.868 -16.350 -3.066 1.00 49.38 171 HIS A N 1
ATOM 1369 C CA . HIS A 1 171 ? -7.495 -15.985 -4.340 1.00 49.38 171 HIS A CA 1
ATOM 1370 C C . HIS A 1 171 ? -6.629 -14.916 -5.015 1.00 49.38 171 HIS A C 1
ATOM 1372 O O . HIS A 1 171 ? -6.765 -13.714 -4.782 1.00 49.38 171 HIS A O 1
ATOM 1378 N N . VAL A 1 172 ? -5.674 -15.366 -5.826 1.00 49.06 172 VAL A N 1
ATOM 1379 C CA . VAL A 1 172 ? -4.785 -14.484 -6.582 1.00 49.06 172 VAL A CA 1
ATOM 1380 C C . VAL A 1 172 ? -5.488 -14.113 -7.872 1.00 49.06 172 VAL A C 1
ATOM 1382 O O . VAL A 1 172 ? -5.441 -14.847 -8.862 1.00 49.06 172 VAL A O 1
ATOM 1385 N N . THR A 1 173 ? -6.110 -12.944 -7.889 1.00 44.50 173 THR A N 1
ATOM 1386 C CA . THR A 1 173 ? -6.489 -12.330 -9.155 1.00 44.50 173 THR A CA 1
ATOM 1387 C C . THR A 1 173 ? -5.242 -11.652 -9.709 1.00 44.50 173 THR A C 1
ATOM 1389 O O . THR A 1 173 ? -4.980 -10.480 -9.449 1.00 44.50 173 THR A O 1
ATOM 1392 N N . LEU A 1 174 ? -4.437 -12.397 -10.476 1.00 43.06 174 LEU A N 1
ATOM 1393 C CA . LEU A 1 174 ? -3.500 -11.781 -11.415 1.00 43.06 174 LEU A CA 1
ATOM 1394 C C . LEU A 1 174 ? -4.347 -11.151 -12.520 1.00 43.06 174 LEU A C 1
ATOM 1396 O O . LEU A 1 174 ? -4.556 -11.750 -13.573 1.00 43.06 174 LEU A O 1
ATOM 1400 N N . SER A 1 175 ? -4.890 -9.963 -12.272 1.00 38.78 175 SER A N 1
ATOM 1401 C CA . SER A 1 175 ? -5.531 -9.167 -13.308 1.00 38.78 175 SER A CA 1
ATOM 1402 C C . SER A 1 175 ? -4.448 -8.597 -14.223 1.00 38.78 175 SER A C 1
ATOM 1404 O O . SER A 1 175 ? -4.145 -7.409 -14.206 1.00 38.78 175 SER A O 1
ATOM 1406 N N . LEU A 1 176 ? -3.854 -9.466 -15.041 1.00 32.97 176 LEU A N 1
ATOM 1407 C CA . LEU A 1 176 ? -3.388 -9.076 -16.361 1.00 32.97 176 LEU A CA 1
ATOM 1408 C C . LEU A 1 176 ? -4.664 -8.786 -17.142 1.00 32.97 176 LEU A C 1
ATOM 1410 O O . LEU A 1 176 ? -5.194 -9.702 -17.753 1.00 32.97 176 LEU A O 1
ATOM 1414 N N . PHE A 1 177 ? -5.232 -7.583 -17.043 1.00 33.66 177 PHE A N 1
ATOM 1415 C CA . PHE A 1 177 ? -6.370 -7.231 -17.888 1.00 33.66 177 PHE A CA 1
ATOM 1416 C C . PHE A 1 177 ? -5.910 -7.305 -19.348 1.00 33.66 177 PHE A C 1
ATOM 1418 O O . PHE A 1 177 ? -5.126 -6.450 -19.767 1.00 33.66 177 PHE A O 1
ATOM 1425 N N . PRO A 1 178 ? -6.386 -8.263 -20.162 1.00 35.53 178 PRO A N 1
ATOM 1426 C CA . PRO A 1 178 ? -6.360 -8.100 -21.593 1.00 35.53 178 PRO A CA 1
ATOM 1427 C C . PRO A 1 178 ? -7.665 -7.377 -21.911 1.00 35.53 178 PRO A C 1
ATOM 1429 O O . PRO A 1 178 ? -8.624 -7.996 -22.347 1.00 35.53 178 PRO A O 1
ATOM 1432 N N . ASN A 1 179 ? -7.740 -6.073 -21.652 1.00 30.08 179 ASN A N 1
ATOM 1433 C CA . ASN A 1 179 ? -8.816 -5.281 -22.245 1.00 30.08 179 ASN A CA 1
ATOM 1434 C C . ASN A 1 179 ? -8.395 -4.903 -23.673 1.00 30.08 179 ASN A C 1
ATOM 1436 O O . ASN A 1 179 ? -8.218 -3.739 -24.011 1.00 30.08 179 ASN A O 1
ATOM 1440 N N . LEU A 1 180 ? -8.184 -5.932 -24.492 1.00 40.97 180 LEU A N 1
ATOM 1441 C CA . LEU A 1 180 ? -8.696 -5.955 -25.853 1.00 40.97 180 LEU A CA 1
ATOM 1442 C C . LEU A 1 180 ? -10.003 -6.736 -25.732 1.00 40.97 180 LEU A C 1
ATOM 1444 O O . LEU A 1 180 ? -10.010 -7.812 -25.142 1.00 40.97 180 LEU A O 1
ATOM 1448 N N . ILE A 1 181 ? -11.122 -6.185 -26.182 1.00 31.47 181 ILE A N 1
ATOM 1449 C CA . ILE A 1 181 ? -11.880 -6.622 -27.367 1.00 31.47 181 ILE A CA 1
ATOM 1450 C C . ILE A 1 181 ? -13.230 -5.862 -27.308 1.00 31.47 181 ILE A C 1
ATOM 1452 O O . ILE A 1 181 ? -13.685 -5.584 -26.192 1.00 31.47 181 ILE A O 1
ATOM 1456 N N . PRO A 1 182 ? -13.950 -5.632 -28.423 1.00 45.78 182 PRO A N 1
ATOM 1457 C CA . PRO A 1 182 ? -13.560 -5.684 -29.838 1.00 45.78 182 PRO A CA 1
ATOM 1458 C C . PRO A 1 182 ? -13.425 -4.295 -30.479 1.00 45.78 182 PRO A C 1
ATOM 1460 O O . PRO A 1 182 ? -14.137 -3.357 -30.056 1.00 45.78 182 PRO A O 1
#

Sequence (182 aa):
MICATMFASSHPKTSVAREANTLEDRISQLPDEILVSILSRLTVIEAVSASLLSRIWSYLWTYIPVLNFDDSKRLHDLKLGCKSLKKEAHKYVSFVNQVLNSYQGPSIELFRVHFLLGASSAKDIDKWINFAIEKRVQRLELDLSDYMGGGRNKCYTFPRMSVRKLQSDIHVTLSLFPNLIP

Solvent-accessible surface area (backbone atoms only — not comparable to full-atom values): 10982 Å² total; per-residue (Å²): 139,78,88,85,73,87,81,90,77,84,84,80,95,74,97,69,91,69,86,70,85,63,83,70,65,66,72,79,68,51,58,67,70,57,52,36,59,54,43,38,74,34,35,46,69,54,26,58,56,52,17,74,78,35,77,65,40,54,59,44,58,36,45,34,37,34,45,30,50,62,43,65,69,62,51,50,43,39,75,71,64,77,48,59,63,70,62,52,38,53,52,48,53,53,50,53,54,51,50,63,75,58,52,68,43,89,51,32,52,35,41,34,44,44,48,68,52,37,47,93,44,40,74,56,54,52,49,53,52,51,51,39,59,75,43,58,29,47,29,47,35,65,39,42,70,70,84,69,92,75,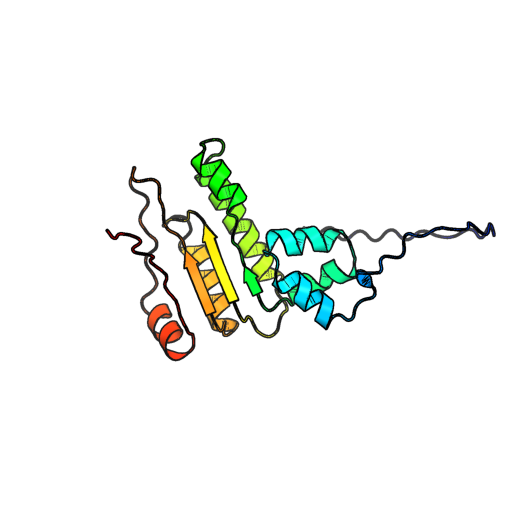73,92,68,48,71,67,76,80,60,77,72,54,55,59,56,39,65,76,73,28,59,63,52,74,60,75,74,72,87,72,84,133

Mean predicted aligned error: 12.18 Å